Protein AF-A0AAU3G4C4-F1 (afdb_monomer)

Structure (mmCIF, N/CA/C/O backbone):
data_AF-A0AAU3G4C4-F1
#
_entry.id   AF-A0AAU3G4C4-F1
#
loop_
_atom_site.group_PDB
_atom_site.id
_atom_site.type_symbol
_atom_site.label_atom_id
_atom_site.label_alt_id
_atom_site.label_comp_id
_atom_site.label_asym_id
_atom_site.label_entity_id
_atom_site.label_seq_id
_atom_site.pdbx_PDB_ins_code
_atom_site.Cartn_x
_atom_site.Cartn_y
_atom_site.Cartn_z
_atom_site.occupancy
_atom_site.B_iso_or_equiv
_atom_site.auth_seq_id
_atom_site.auth_comp_id
_atom_site.auth_asym_id
_atom_site.auth_atom_id
_atom_site.pdbx_PDB_model_num
ATOM 1 N N . MET A 1 1 ? 5.160 -35.681 -0.912 1.00 26.38 1 MET A N 1
ATOM 2 C CA . MET A 1 1 ? 6.225 -34.668 -0.779 1.00 26.38 1 MET A CA 1
ATOM 3 C C . MET A 1 1 ? 5.557 -33.318 -0.979 1.00 26.38 1 MET A C 1
ATOM 5 O O . MET A 1 1 ? 5.206 -32.996 -2.103 1.00 26.38 1 MET A O 1
ATOM 9 N N . ILE A 1 2 ? 5.204 -32.641 0.116 1.00 23.52 2 ILE A N 1
ATOM 10 C CA . ILE A 1 2 ? 4.401 -31.410 0.096 1.00 23.52 2 ILE A CA 1
ATOM 11 C C . ILE A 1 2 ? 5.384 -30.250 -0.053 1.00 23.52 2 ILE A C 1
ATOM 13 O O . ILE A 1 2 ? 6.166 -29.992 0.857 1.00 23.52 2 ILE A O 1
ATOM 17 N N . LEU A 1 3 ? 5.392 -29.601 -1.216 1.00 24.28 3 LEU A N 1
ATOM 18 C CA . LEU A 1 3 ? 6.144 -28.369 -1.437 1.00 24.28 3 LEU A CA 1
ATOM 19 C C . LEU A 1 3 ? 5.377 -27.222 -0.768 1.00 24.28 3 LEU A C 1
ATOM 21 O O . LEU A 1 3 ? 4.556 -26.559 -1.391 1.00 24.28 3 LEU A O 1
ATOM 25 N N . THR A 1 4 ? 5.611 -27.016 0.527 1.00 29.86 4 THR A N 1
ATOM 26 C CA . THR A 1 4 ? 5.160 -25.835 1.272 1.00 29.86 4 THR A CA 1
ATOM 27 C C . THR A 1 4 ? 6.016 -24.627 0.877 1.00 29.86 4 THR A C 1
ATOM 29 O O . THR A 1 4 ? 6.882 -24.193 1.631 1.00 29.86 4 THR A O 1
ATOM 32 N N . GLY A 1 5 ? 5.812 -24.102 -0.331 1.00 27.50 5 GLY A N 1
ATOM 33 C CA . GLY A 1 5 ? 6.431 -22.860 -0.803 1.00 27.50 5 GLY A CA 1
ATOM 34 C C . GLY A 1 5 ? 5.664 -21.633 -0.313 1.00 27.50 5 GLY A C 1
ATOM 35 O O . GLY A 1 5 ? 5.080 -20.915 -1.111 1.00 27.50 5 GLY A O 1
ATOM 36 N N . TRP A 1 6 ? 5.614 -21.413 1.000 1.00 36.72 6 TRP A N 1
ATOM 37 C CA . TRP A 1 6 ? 4.909 -20.284 1.624 1.00 36.72 6 TRP A CA 1
ATOM 38 C C . TRP A 1 6 ? 5.776 -19.009 1.693 1.00 36.72 6 TRP A C 1
ATOM 40 O O . TRP A 1 6 ? 5.826 -18.392 2.746 1.00 36.72 6 TRP A O 1
ATOM 50 N N . HIS A 1 7 ? 6.515 -18.601 0.650 1.00 42.72 7 HIS A N 1
ATOM 51 C CA . HIS A 1 7 ? 7.505 -17.506 0.807 1.00 42.72 7 HIS A CA 1
ATOM 52 C C . HIS A 1 7 ? 7.753 -16.609 -0.426 1.00 42.72 7 HIS A C 1
ATOM 54 O O . HIS A 1 7 ? 8.868 -16.130 -0.612 1.00 42.72 7 HIS A O 1
ATOM 60 N N . GLU A 1 8 ? 6.734 -16.319 -1.240 1.00 49.03 8 GLU A N 1
ATOM 61 C CA . GLU A 1 8 ? 6.864 -15.421 -2.408 1.00 49.03 8 GLU A CA 1
ATOM 62 C C . GLU A 1 8 ? 5.648 -14.493 -2.555 1.00 49.03 8 GLU A C 1
ATOM 64 O O . GLU A 1 8 ? 4.973 -14.480 -3.579 1.00 49.03 8 GLU A O 1
ATOM 69 N N . ASP A 1 9 ? 5.305 -13.746 -1.507 1.00 52.12 9 ASP A N 1
ATOM 70 C CA . ASP A 1 9 ? 4.259 -12.728 -1.605 1.00 52.12 9 ASP A CA 1
ATOM 71 C C . ASP A 1 9 ? 4.778 -11.420 -1.025 1.00 52.12 9 ASP A C 1
ATOM 73 O O . ASP A 1 9 ? 4.976 -11.344 0.186 1.00 52.12 9 ASP A O 1
ATOM 77 N N . LEU A 1 10 ? 4.945 -10.400 -1.879 1.00 52.50 10 LEU A N 1
ATOM 78 C CA . LEU A 1 10 ? 5.406 -9.047 -1.531 1.00 52.50 10 LEU A CA 1
ATOM 79 C C . LEU A 1 10 ? 4.565 -8.363 -0.438 1.00 52.50 10 LEU A C 1
ATOM 81 O O . LEU A 1 10 ? 4.895 -7.291 0.057 1.00 52.50 10 LEU A O 1
ATOM 85 N N . LEU A 1 11 ? 3.462 -9.011 -0.083 1.00 46.62 11 LEU A N 1
ATOM 86 C CA . LEU A 1 11 ? 2.355 -8.520 0.703 1.00 46.62 11 LEU A CA 1
ATOM 87 C C . LEU A 1 11 ? 2.130 -9.313 1.987 1.00 46.62 11 LEU A C 1
ATOM 89 O O . LEU A 1 11 ? 1.164 -9.064 2.719 1.00 46.62 11 LEU A O 1
ATOM 93 N N . ASN A 1 12 ? 2.995 -10.284 2.263 1.00 53.19 12 ASN A N 1
ATOM 94 C CA . ASN A 1 12 ? 3.057 -10.929 3.559 1.00 53.19 12 ASN A CA 1
ATOM 95 C C . ASN A 1 12 ? 3.825 -10.009 4.537 1.00 53.19 12 ASN A C 1
ATOM 97 O O . ASN A 1 12 ? 4.919 -9.575 4.202 1.00 53.19 12 ASN A O 1
ATOM 101 N N . PRO A 1 13 ? 3.313 -9.747 5.752 1.00 47.97 13 PRO A N 1
ATOM 102 C CA . PRO A 1 13 ? 4.052 -9.099 6.846 1.00 47.97 13 PRO A CA 1
ATOM 103 C C . PRO A 1 13 ? 5.482 -9.609 7.067 1.00 47.97 13 PRO A C 1
ATOM 105 O O . PRO A 1 13 ? 6.375 -8.854 7.430 1.00 47.97 13 PRO A O 1
ATOM 108 N N . ALA A 1 14 ? 5.687 -10.912 6.869 1.00 52.38 14 ALA A N 1
ATOM 109 C CA . ALA A 1 14 ? 6.974 -11.581 7.015 1.00 52.38 14 ALA A CA 1
ATOM 110 C C . ALA A 1 14 ? 7.810 -11.571 5.723 1.00 52.38 14 ALA A C 1
ATOM 112 O O . ALA A 1 14 ? 8.899 -12.149 5.688 1.00 52.38 14 ALA A O 1
ATOM 113 N N . TYR A 1 15 ? 7.296 -10.977 4.643 1.00 61.94 15 TYR A N 1
ATOM 114 C CA . TYR A 1 15 ? 8.040 -10.793 3.410 1.00 61.94 15 TYR A CA 1
ATOM 115 C C . TYR A 1 15 ? 9.079 -9.711 3.623 1.00 61.94 15 TYR A C 1
ATOM 117 O O . TYR A 1 15 ? 8.763 -8.580 3.974 1.00 61.94 15 TYR A O 1
ATOM 125 N N . ASP A 1 16 ? 10.329 -10.081 3.390 1.00 66.75 16 ASP A N 1
ATOM 126 C CA . ASP A 1 16 ? 11.451 -9.164 3.401 1.00 66.75 16 ASP A CA 1
ATOM 127 C C . ASP A 1 16 ? 11.811 -8.856 1.941 1.00 66.75 16 ASP A C 1
ATOM 129 O O . ASP A 1 16 ? 12.434 -9.696 1.276 1.00 66.75 16 ASP A O 1
ATOM 133 N N . PRO A 1 17 ? 11.419 -7.680 1.414 1.00 67.94 17 PRO A N 1
ATOM 134 C CA . PRO A 1 17 ? 11.698 -7.325 0.030 1.00 67.94 17 PRO A CA 1
ATOM 135 C C . PRO A 1 17 ? 13.198 -7.314 -0.273 1.00 67.94 17 PRO A C 1
ATOM 137 O O . PRO A 1 17 ? 13.602 -7.732 -1.359 1.00 67.94 17 PRO A O 1
ATOM 140 N N . ALA A 1 18 ? 14.038 -6.929 0.695 1.00 66.94 18 ALA A N 1
ATOM 141 C CA . ALA A 1 18 ? 15.486 -6.880 0.516 1.00 66.94 18 ALA A CA 1
ATOM 142 C C . ALA A 1 18 ? 16.086 -8.283 0.336 1.00 66.94 18 ALA A C 1
ATOM 144 O O . ALA A 1 18 ? 17.004 -8.474 -0.466 1.00 66.94 18 ALA A O 1
ATOM 145 N N . LYS A 1 19 ? 15.528 -9.298 1.010 1.00 71.75 19 LYS A N 1
ATOM 146 C CA . LYS A 1 19 ? 15.893 -10.710 0.781 1.00 71.75 19 LYS A CA 1
ATOM 147 C C . LYS A 1 19 ? 15.368 -11.267 -0.543 1.00 71.75 19 LYS A C 1
ATOM 149 O O . LYS A 1 19 ? 15.850 -12.303 -0.990 1.00 71.75 19 LYS A O 1
ATOM 154 N N . GLN A 1 20 ? 14.419 -10.580 -1.171 1.00 73.44 20 GLN A N 1
ATOM 155 C CA . GLN A 1 20 ? 13.739 -10.992 -2.398 1.00 73.44 20 GLN A CA 1
ATOM 156 C C . GLN A 1 20 ? 14.081 -10.081 -3.579 1.00 73.44 20 GLN A C 1
ATOM 158 O O . GLN A 1 20 ? 13.281 -9.896 -4.491 1.00 73.44 20 GLN A O 1
ATOM 163 N N . HIS A 1 21 ? 15.298 -9.529 -3.577 1.00 84.56 21 HIS A N 1
ATOM 164 C CA . HIS A 1 21 ? 15.849 -8.753 -4.685 1.00 84.56 21 HIS A CA 1
ATOM 165 C C . HIS A 1 21 ? 15.136 -7.424 -4.962 1.00 84.56 21 HIS A C 1
ATOM 167 O O . HIS A 1 21 ? 15.274 -6.911 -6.069 1.00 84.56 21 HIS A O 1
ATOM 173 N N . TRP A 1 22 ? 14.441 -6.836 -3.989 1.00 86.06 22 TRP A N 1
ATOM 174 C CA . TRP A 1 22 ? 13.837 -5.510 -4.106 1.00 86.06 22 TRP A CA 1
ATOM 175 C C . TRP A 1 22 ? 14.643 -4.450 -3.365 1.00 86.06 22 TRP A C 1
ATOM 177 O O . TRP A 1 22 ? 15.094 -4.661 -2.242 1.00 86.06 22 TRP A O 1
ATOM 187 N N . GLU A 1 23 ? 14.780 -3.287 -3.988 1.00 88.88 23 GLU A N 1
ATOM 188 C CA . GLU A 1 23 ? 15.396 -2.104 -3.395 1.00 88.88 23 GLU A CA 1
ATOM 189 C C . GLU A 1 23 ? 14.422 -0.925 -3.441 1.00 88.88 23 GLU A C 1
ATOM 191 O O . GLU A 1 23 ? 13.671 -0.772 -4.409 1.00 88.88 23 GLU A O 1
ATOM 196 N N . HIS A 1 24 ? 14.435 -0.086 -2.405 1.00 85.00 24 HIS A N 1
ATOM 197 C CA . HIS A 1 24 ? 13.768 1.210 -2.467 1.00 85.00 24 HIS A CA 1
ATOM 198 C C . HIS A 1 24 ? 14.434 2.072 -3.540 1.00 85.00 24 HIS A C 1
ATOM 200 O O . HIS A 1 24 ? 15.663 2.131 -3.623 1.00 85.00 24 HIS A O 1
ATOM 206 N N . VAL A 1 25 ? 13.630 2.759 -4.345 1.00 87.81 25 VAL A N 1
ATOM 207 C CA . VAL A 1 25 ? 14.126 3.651 -5.394 1.00 87.81 25 VAL A CA 1
ATOM 208 C C . VAL A 1 25 ? 13.440 5.002 -5.296 1.00 87.81 25 VAL A C 1
ATOM 210 O O . VAL A 1 25 ? 12.232 5.065 -5.101 1.00 87.81 25 VAL A O 1
ATOM 213 N N . THR A 1 26 ? 14.209 6.075 -5.476 1.00 86.19 26 THR A N 1
ATOM 214 C CA . THR A 1 26 ? 13.643 7.412 -5.653 1.00 86.19 26 THR A CA 1
ATOM 215 C C . THR A 1 26 ? 13.199 7.603 -7.094 1.00 86.19 26 THR A C 1
ATOM 217 O O . THR A 1 26 ? 13.988 7.425 -8.025 1.00 86.19 26 THR A O 1
ATOM 220 N N . VAL A 1 27 ? 11.935 7.971 -7.273 1.00 86.56 27 VAL A N 1
ATOM 221 C CA . VAL A 1 27 ? 11.325 8.251 -8.582 1.00 86.56 27 VAL A CA 1
ATOM 222 C C . VAL A 1 27 ? 11.159 9.763 -8.803 1.00 86.56 27 VAL A C 1
ATOM 224 O O . VAL A 1 27 ? 11.286 10.529 -7.843 1.00 86.56 27 VAL A O 1
ATOM 227 N N . PRO A 1 28 ? 10.910 10.232 -10.042 1.00 83.12 28 PRO A N 1
ATOM 228 C CA . PRO A 1 28 ? 10.759 11.659 -10.330 1.00 83.12 28 PRO A CA 1
ATOM 229 C C . PRO A 1 28 ? 9.755 12.377 -9.417 1.00 83.12 28 PRO A C 1
ATOM 231 O O . PRO A 1 28 ? 10.102 13.413 -8.847 1.00 83.12 28 PRO A O 1
ATOM 234 N N . SER A 1 29 ? 8.572 11.796 -9.181 1.00 81.19 29 SER A N 1
ATOM 235 C CA . SER A 1 29 ? 7.566 12.413 -8.304 1.00 81.19 29 SER A CA 1
ATOM 236 C C . SER A 1 29 ? 8.005 12.487 -6.833 1.00 81.19 29 SER A C 1
ATOM 238 O O . SER A 1 29 ? 7.596 13.382 -6.089 1.00 81.19 29 SER A O 1
ATOM 240 N N . GLU A 1 30 ? 8.892 11.592 -6.383 1.00 78.12 30 GLU A N 1
ATOM 241 C CA . GLU A 1 30 ? 9.462 11.653 -5.037 1.00 78.12 30 GLU A CA 1
ATOM 242 C C . GLU A 1 30 ? 10.485 12.774 -4.883 1.00 78.12 30 GLU A C 1
ATOM 244 O O . GLU A 1 30 ? 10.573 13.356 -3.803 1.00 78.12 30 GLU A O 1
ATOM 249 N N . ALA A 1 31 ? 11.225 13.124 -5.938 1.00 70.00 31 ALA A N 1
ATOM 250 C CA . ALA A 1 31 ? 12.147 14.256 -5.888 1.00 70.00 31 ALA A CA 1
ATOM 251 C C . ALA A 1 31 ? 11.401 15.576 -5.620 1.00 70.00 31 ALA A C 1
ATOM 253 O O . ALA A 1 31 ? 11.897 16.430 -4.882 1.00 70.00 31 ALA A O 1
ATOM 254 N N . GLU A 1 32 ? 10.185 15.720 -6.152 1.00 69.94 32 GLU A N 1
ATOM 255 C CA . GLU A 1 32 ? 9.300 16.852 -5.860 1.00 69.94 32 GLU A CA 1
ATOM 256 C C . GLU A 1 32 ? 8.749 16.791 -4.427 1.00 69.94 32 GLU A C 1
ATOM 258 O O . GLU A 1 32 ? 8.738 17.792 -3.709 1.00 69.94 32 GLU A O 1
ATOM 263 N N . ARG A 1 33 ? 8.351 15.604 -3.952 1.00 70.88 33 ARG A N 1
ATOM 264 C CA . ARG A 1 33 ? 7.853 15.408 -2.576 1.00 70.88 33 ARG A CA 1
ATOM 265 C C . ARG A 1 33 ? 8.933 15.614 -1.511 1.00 70.88 33 ARG A C 1
ATOM 267 O O . ARG A 1 33 ? 8.638 16.157 -0.445 1.00 70.88 33 ARG A O 1
ATOM 274 N N . ALA A 1 34 ? 10.184 15.264 -1.800 1.00 68.00 34 ALA A N 1
ATOM 275 C CA . ALA A 1 34 ? 11.318 15.483 -0.907 1.00 68.00 34 ALA A CA 1
ATOM 276 C C . ALA A 1 34 ? 11.560 16.980 -0.638 1.00 68.00 34 ALA A C 1
ATOM 278 O O . ALA A 1 34 ? 11.919 17.353 0.480 1.00 68.00 34 ALA A O 1
ATOM 279 N N . GLN A 1 35 ? 11.277 17.858 -1.611 1.00 66.75 35 GLN A N 1
ATOM 280 C CA . GLN A 1 35 ? 11.317 19.315 -1.405 1.00 66.75 35 GLN A CA 1
ATOM 281 C C . GLN A 1 35 ? 10.299 19.771 -0.347 1.00 66.75 35 GLN A C 1
ATOM 283 O O . GLN A 1 35 ? 10.548 20.731 0.382 1.00 66.75 35 GLN A O 1
ATOM 288 N N . ASN A 1 36 ? 9.203 19.025 -0.191 1.00 66.44 36 ASN A N 1
ATOM 289 C CA . ASN A 1 36 ? 8.174 19.240 0.824 1.00 66.44 36 ASN A CA 1
ATOM 290 C C . ASN A 1 36 ? 8.432 18.468 2.131 1.00 66.44 36 ASN A C 1
ATOM 292 O O . ASN A 1 36 ? 7.531 18.361 2.961 1.00 66.44 36 ASN A O 1
ATOM 296 N N . LYS A 1 37 ? 9.651 17.942 2.339 1.00 70.50 37 LYS A N 1
ATOM 297 C CA . LYS A 1 37 ? 10.051 17.155 3.524 1.00 70.50 37 LYS A CA 1
ATOM 298 C C . LYS A 1 37 ? 9.216 15.887 3.741 1.00 70.50 37 LYS A C 1
ATOM 300 O O . LYS A 1 37 ? 9.089 15.413 4.868 1.00 70.50 37 LYS A O 1
ATOM 305 N N . VAL A 1 38 ? 8.650 15.335 2.672 1.00 69.88 38 VAL A N 1
ATOM 306 C CA . VAL A 1 38 ? 7.959 14.047 2.717 1.00 69.88 38 VAL A CA 1
ATOM 307 C C . VAL A 1 38 ? 8.994 12.946 2.526 1.00 69.88 38 VAL A C 1
ATOM 309 O O . VAL A 1 38 ? 9.646 12.879 1.485 1.00 69.88 38 VAL A O 1
ATOM 312 N N . THR A 1 39 ? 9.141 12.084 3.530 1.00 70.12 39 THR A N 1
ATOM 313 C CA . THR A 1 39 ? 10.060 10.943 3.473 1.00 70.12 39 THR A CA 1
ATOM 314 C C . THR A 1 39 ? 9.290 9.688 3.053 1.00 70.12 39 THR A C 1
ATOM 316 O O . THR A 1 39 ? 8.304 9.345 3.713 1.00 70.12 39 THR A O 1
ATOM 319 N N . PRO A 1 40 ? 9.708 8.968 1.998 1.00 67.62 40 PRO A N 1
ATOM 320 C CA . PRO A 1 40 ? 9.111 7.684 1.637 1.00 67.62 40 PRO A CA 1
ATOM 321 C C . PRO A 1 40 ? 9.139 6.704 2.812 1.00 67.62 40 PRO A C 1
ATOM 323 O O . PRO A 1 40 ? 10.060 6.723 3.629 1.00 67.62 40 PRO A O 1
ATOM 326 N N . ASN A 1 41 ? 8.115 5.860 2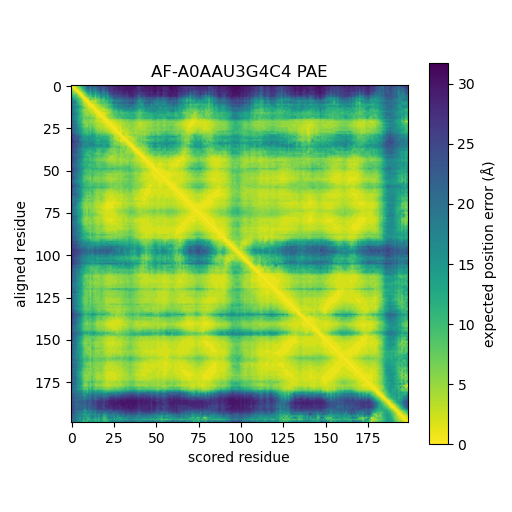.913 1.00 68.12 41 ASN A N 1
ATOM 327 C CA . ASN A 1 41 ? 7.914 4.876 3.981 1.00 68.12 41 ASN A CA 1
ATOM 328 C C . ASN A 1 41 ? 7.791 5.447 5.415 1.00 68.12 41 ASN A C 1
ATOM 330 O O . ASN A 1 41 ? 7.623 4.696 6.375 1.00 68.12 41 ASN A O 1
ATOM 334 N N . SER A 1 42 ? 7.826 6.773 5.583 1.00 71.19 42 SER A N 1
ATOM 335 C CA . SER A 1 42 ? 7.469 7.425 6.845 1.00 71.19 42 SER A CA 1
ATOM 336 C C . SER A 1 42 ? 5.950 7.447 7.047 1.00 71.19 42 SER A C 1
ATOM 338 O O . SER A 1 42 ? 5.181 7.393 6.086 1.00 71.19 42 SER A O 1
ATOM 340 N N . ALA A 1 43 ? 5.509 7.508 8.306 1.00 75.38 43 ALA A N 1
ATOM 341 C CA . ALA A 1 43 ? 4.098 7.683 8.632 1.00 75.38 43 ALA A CA 1
ATOM 342 C C . ALA A 1 43 ? 3.639 9.101 8.257 1.00 75.38 43 ALA A C 1
ATOM 344 O O . ALA A 1 43 ? 4.073 10.083 8.860 1.00 75.38 43 ALA A O 1
ATOM 345 N N . LEU A 1 44 ? 2.738 9.201 7.281 1.00 82.50 44 LEU A N 1
ATOM 346 C CA . LEU A 1 44 ? 2.076 10.444 6.899 1.00 82.50 44 LEU A CA 1
ATOM 347 C C . LEU A 1 44 ? 0.638 10.416 7.403 1.00 82.50 44 LEU A C 1
ATOM 349 O O . LEU A 1 44 ? -0.078 9.447 7.184 1.00 82.50 44 LEU A O 1
ATOM 353 N N . PHE A 1 45 ? 0.179 11.479 8.051 1.00 84.81 45 PHE A N 1
ATOM 354 C CA . PHE A 1 45 ? -1.201 11.552 8.529 1.00 84.81 45 PHE A CA 1
ATOM 355 C C . PHE A 1 45 ? -2.062 12.252 7.488 1.00 84.81 45 PHE A C 1
ATOM 357 O O . PHE A 1 45 ? -1.890 13.438 7.214 1.00 84.81 45 PHE A O 1
ATOM 364 N N . MET A 1 46 ? -2.983 11.503 6.889 1.00 85.88 46 MET A N 1
ATOM 365 C CA . MET A 1 46 ? -3.869 11.991 5.837 1.00 85.88 46 MET A CA 1
ATOM 366 C C . MET A 1 46 ? -5.325 11.785 6.228 1.00 85.88 46 MET A C 1
ATOM 368 O O . MET A 1 46 ? -5.660 10.851 6.953 1.00 85.88 46 MET A O 1
ATOM 372 N N . THR A 1 47 ? -6.216 12.635 5.727 1.00 88.75 47 THR A N 1
ATOM 373 C CA . THR A 1 47 ? -7.647 12.366 5.838 1.00 88.75 47 THR A CA 1
ATOM 374 C C . THR A 1 47 ? -8.063 11.312 4.813 1.00 88.75 47 THR A C 1
ATOM 376 O O . THR A 1 47 ? -7.698 11.362 3.637 1.00 88.75 47 THR A O 1
ATOM 379 N N . ALA A 1 48 ? -8.831 10.327 5.266 1.00 87.69 48 ALA A N 1
ATOM 380 C CA . ALA A 1 48 ? -9.507 9.375 4.411 1.00 87.69 48 ALA A CA 1
ATOM 381 C C . ALA A 1 48 ? -10.656 10.097 3.696 1.00 87.69 48 ALA A C 1
ATOM 383 O O . ALA A 1 48 ? -11.628 10.533 4.316 1.00 87.69 48 ALA A O 1
ATOM 384 N N . GLU A 1 49 ? -10.533 10.212 2.377 1.00 88.75 49 GLU A N 1
ATOM 385 C CA . GLU A 1 49 ? -11.500 10.876 1.505 1.00 88.75 49 GLU A CA 1
ATOM 386 C C . GLU A 1 49 ? -11.981 9.936 0.397 1.00 88.75 49 GLU A C 1
ATOM 388 O O . GLU A 1 49 ? -11.300 8.970 0.035 1.00 88.75 49 GLU A O 1
ATOM 393 N N . GLY A 1 50 ? -13.150 10.247 -0.172 1.00 89.56 50 GLY A N 1
ATOM 394 C CA . GLY A 1 50 ? -13.704 9.541 -1.330 1.00 89.56 50 GLY A CA 1
ATOM 395 C C . GLY A 1 50 ? -13.734 8.020 -1.153 1.00 89.56 50 GLY A C 1
ATOM 396 O O . GLY A 1 50 ? -14.147 7.518 -0.108 1.00 89.56 50 GLY A O 1
ATOM 397 N N . SER A 1 51 ? -13.240 7.301 -2.164 1.00 85.50 51 SER A N 1
ATOM 398 C CA . SER A 1 51 ? -13.214 5.834 -2.186 1.00 85.50 51 SER A CA 1
ATOM 399 C C . SER A 1 51 ? -12.412 5.213 -1.040 1.00 85.50 51 SER A C 1
ATOM 401 O O . SER A 1 51 ? -12.718 4.098 -0.634 1.00 85.50 51 SER A O 1
ATOM 403 N N . ARG A 1 52 ? -11.415 5.911 -0.478 1.00 88.75 52 ARG A N 1
ATOM 404 C CA . ARG A 1 52 ? -10.618 5.396 0.650 1.00 88.75 52 ARG A CA 1
ATOM 405 C C . ARG A 1 52 ? -11.444 5.333 1.929 1.00 88.75 52 ARG A C 1
ATOM 407 O O . ARG A 1 52 ? -11.369 4.347 2.653 1.00 88.75 52 ARG A O 1
ATOM 414 N N . ALA A 1 53 ? -12.256 6.362 2.181 1.00 89.56 53 ALA A N 1
ATOM 415 C CA . ALA A 1 53 ? -13.188 6.367 3.306 1.00 89.56 53 ALA A CA 1
ATOM 416 C C . ALA A 1 53 ? -14.244 5.263 3.151 1.00 89.56 53 ALA A C 1
ATOM 418 O O . ALA A 1 53 ? -14.540 4.558 4.116 1.00 89.56 53 ALA A O 1
ATOM 419 N N . ASP A 1 54 ? -14.743 5.074 1.925 1.00 91.50 54 ASP A N 1
ATOM 420 C CA . ASP A 1 54 ? -15.726 4.036 1.612 1.00 91.50 54 ASP A CA 1
ATOM 421 C C . ASP A 1 54 ? -15.141 2.625 1.831 1.00 91.50 54 ASP A C 1
ATOM 423 O O . ASP A 1 54 ? -15.764 1.796 2.492 1.00 91.50 54 ASP A O 1
ATOM 427 N N . VAL A 1 55 ? -13.917 2.363 1.350 1.00 90.44 55 VAL A N 1
ATOM 428 C CA . VAL A 1 55 ? -13.218 1.072 1.519 1.00 90.44 55 VAL A CA 1
ATOM 429 C C . VAL A 1 55 ? -12.900 0.774 2.985 1.00 90.44 55 VAL A C 1
ATOM 431 O O . VAL A 1 55 ? -13.071 -0.358 3.435 1.00 90.44 55 VAL A O 1
ATOM 434 N N . LEU A 1 56 ? -12.469 1.783 3.746 1.00 92.31 56 LEU A N 1
ATOM 435 C CA . LEU A 1 56 ? -12.190 1.641 5.177 1.00 92.31 56 LEU A CA 1
ATOM 436 C C . LEU A 1 56 ? -13.464 1.638 6.041 1.00 92.31 56 LEU A C 1
ATOM 438 O O . LEU A 1 56 ? -13.374 1.465 7.255 1.00 92.31 56 LEU A O 1
ATOM 442 N N . ALA A 1 57 ? -14.644 1.807 5.435 1.00 93.12 57 ALA A N 1
ATOM 443 C CA . ALA A 1 57 ? -15.933 1.902 6.117 1.00 93.12 57 ALA A CA 1
ATOM 444 C C . ALA A 1 57 ? -15.948 2.965 7.236 1.00 93.12 57 ALA A C 1
ATOM 446 O O . ALA A 1 57 ? -16.508 2.753 8.316 1.00 93.12 57 ALA A O 1
ATOM 447 N N . VAL A 1 58 ? -15.333 4.122 6.975 1.00 91.94 58 VAL A N 1
ATOM 448 C CA . VAL A 1 58 ? -15.256 5.252 7.911 1.00 91.94 58 VAL A CA 1
ATOM 449 C C . VAL A 1 58 ? -15.915 6.504 7.353 1.00 91.94 58 VAL A C 1
ATOM 451 O O . VAL A 1 58 ? -16.233 6.614 6.170 1.00 91.94 58 VAL A O 1
ATOM 454 N N . ARG A 1 59 ? -16.131 7.487 8.229 1.00 90.75 59 ARG A N 1
ATOM 455 C CA . ARG A 1 59 ? -16.583 8.808 7.798 1.00 90.75 59 ARG A CA 1
ATOM 456 C C . ARG A 1 59 ? -15.457 9.504 7.033 1.00 90.75 59 ARG A C 1
ATOM 458 O O . ARG A 1 59 ? -14.289 9.404 7.400 1.00 90.75 59 ARG A O 1
ATOM 465 N N . ARG A 1 60 ? -15.824 10.258 5.996 1.00 90.56 60 ARG A N 1
ATOM 466 C CA . ARG A 1 60 ? -14.889 11.170 5.323 1.00 90.56 60 ARG A CA 1
ATOM 467 C C . ARG A 1 60 ? -14.292 12.144 6.339 1.00 90.56 60 ARG A C 1
ATOM 469 O O . ARG A 1 60 ? -14.995 12.577 7.255 1.00 90.56 60 ARG A O 1
ATOM 476 N N . GLY A 1 61 ? -13.007 12.446 6.194 1.00 85.88 61 GLY A N 1
ATOM 477 C CA . GLY A 1 61 ? -12.254 13.266 7.143 1.00 85.88 61 GLY A CA 1
ATOM 478 C C . GLY A 1 61 ? -11.645 12.496 8.324 1.00 85.88 61 GLY A C 1
ATOM 479 O O . GLY A 1 61 ? -10.876 13.084 9.086 1.00 85.88 61 GLY A O 1
ATOM 480 N N . SER A 1 62 ? -11.935 11.197 8.486 1.00 88.88 62 SER A N 1
ATOM 481 C CA . SER A 1 62 ? -11.220 10.340 9.445 1.00 88.88 62 SER A CA 1
ATOM 482 C C . SER A 1 62 ? -9.724 10.315 9.131 1.00 88.88 62 SER A C 1
ATOM 484 O O . SER A 1 62 ? -9.341 10.259 7.968 1.00 88.88 62 SER A O 1
ATOM 486 N N . VAL A 1 63 ? -8.867 10.356 10.152 1.00 89.44 63 VAL A N 1
ATOM 487 C CA . VAL A 1 63 ? -7.410 10.356 9.951 1.00 89.44 63 VAL A CA 1
ATOM 488 C C . VAL A 1 63 ? -6.908 8.927 9.755 1.00 89.44 63 VAL A C 1
ATOM 490 O O . VAL A 1 63 ? -7.263 8.023 10.510 1.00 89.44 63 VAL A O 1
ATOM 493 N N . ALA A 1 64 ? -6.060 8.741 8.752 1.00 88.88 64 ALA A N 1
ATOM 494 C CA . ALA A 1 64 ? -5.349 7.510 8.468 1.00 88.88 64 ALA A CA 1
ATOM 495 C C . ALA A 1 64 ? -3.839 7.768 8.440 1.00 88.88 64 ALA A C 1
ATOM 497 O O . ALA A 1 64 ? -3.374 8.816 7.984 1.00 88.88 64 ALA A O 1
ATOM 498 N N . VAL A 1 65 ? -3.083 6.785 8.911 1.00 87.12 65 VAL A N 1
ATOM 499 C CA . VAL A 1 65 ? -1.650 6.663 8.676 1.00 87.12 65 VAL A CA 1
ATOM 500 C C . VAL A 1 65 ? -1.477 6.133 7.259 1.00 87.12 65 VAL A C 1
ATOM 502 O O . VAL A 1 65 ? -1.830 4.994 6.954 1.00 87.12 65 VAL A O 1
ATOM 505 N N . TYR A 1 66 ? -0.953 6.988 6.398 1.00 86.56 66 TYR A N 1
ATOM 506 C CA . TYR A 1 66 ? -0.566 6.695 5.036 1.00 86.56 66 TYR A CA 1
ATOM 507 C C . TYR A 1 66 ? 0.929 6.398 4.978 1.00 86.56 66 TYR A C 1
ATOM 509 O O . TYR A 1 66 ? 1.747 7.169 5.485 1.00 86.56 66 TYR A O 1
ATOM 517 N N . ARG A 1 67 ? 1.291 5.295 4.331 1.00 85.50 67 ARG A N 1
ATOM 518 C CA . ARG A 1 67 ? 2.673 4.998 3.950 1.00 85.50 67 ARG A CA 1
ATOM 519 C C . ARG A 1 67 ? 2.720 4.659 2.483 1.00 85.50 67 ARG A C 1
ATOM 521 O O . ARG A 1 67 ? 1.786 4.070 1.948 1.00 85.50 67 ARG A O 1
ATOM 528 N N . TYR A 1 68 ? 3.824 5.005 1.845 1.00 86.56 68 TYR A N 1
ATOM 529 C CA . TYR A 1 68 ? 4.065 4.608 0.472 1.00 86.56 68 TYR A CA 1
ATOM 530 C C . TYR A 1 68 ? 5.549 4.411 0.214 1.00 86.56 68 TYR A C 1
ATOM 532 O O . TYR A 1 68 ? 6.389 4.998 0.898 1.00 86.56 68 TYR A O 1
ATOM 540 N N . ALA A 1 69 ? 5.858 3.593 -0.781 1.00 86.44 69 ALA A N 1
ATOM 541 C CA . ALA A 1 69 ? 7.207 3.395 -1.268 1.00 86.44 69 ALA A CA 1
ATOM 542 C C . ALA A 1 69 ? 7.189 2.937 -2.726 1.00 86.44 69 ALA A C 1
ATOM 544 O O . ALA A 1 69 ? 6.312 2.176 -3.144 1.00 86.44 69 ALA A O 1
ATOM 545 N N . TYR A 1 70 ? 8.213 3.346 -3.469 1.00 90.25 70 TYR A N 1
ATOM 546 C CA . TYR A 1 70 ? 8.545 2.749 -4.753 1.00 90.25 70 TYR A CA 1
ATOM 547 C C . TYR A 1 70 ? 9.643 1.714 -4.564 1.00 90.25 70 TYR A C 1
ATOM 549 O O . TYR A 1 70 ? 10.649 1.945 -3.884 1.00 90.25 70 TYR A O 1
ATOM 557 N N . TRP A 1 71 ? 9.435 0.564 -5.185 1.00 89.56 71 TRP A N 1
ATOM 558 C CA . TRP A 1 71 ? 10.358 -0.554 -5.137 1.00 89.56 71 TRP A CA 1
ATOM 559 C C . TRP A 1 71 ? 10.787 -0.921 -6.541 1.00 89.56 71 TRP A C 1
ATOM 561 O O . TRP A 1 71 ? 9.987 -0.891 -7.474 1.00 89.56 71 TRP A O 1
ATOM 571 N N . GLN A 1 72 ? 12.047 -1.306 -6.681 1.00 92.00 72 GLN A N 1
ATOM 572 C CA . GLN A 1 72 ? 12.609 -1.782 -7.930 1.00 92.00 72 GLN A CA 1
ATOM 573 C C . GLN A 1 72 ? 13.228 -3.155 -7.729 1.00 92.00 72 GLN A C 1
ATOM 575 O O . GLN A 1 72 ? 14.023 -3.372 -6.816 1.00 92.00 72 GLN A O 1
ATOM 580 N N . HIS A 1 73 ? 12.888 -4.088 -8.605 1.00 90.62 73 HIS A N 1
ATOM 581 C CA . HIS A 1 73 ? 13.510 -5.394 -8.597 1.00 90.62 73 HIS A CA 1
ATOM 582 C C . HIS A 1 73 ? 14.927 -5.286 -9.180 1.00 90.62 73 HIS A C 1
ATOM 584 O O . HIS A 1 73 ? 15.131 -4.834 -10.306 1.00 90.62 73 HIS A O 1
ATOM 590 N N . THR A 1 74 ? 15.934 -5.701 -8.419 1.00 87.94 74 THR A N 1
ATOM 591 C CA . THR A 1 74 ? 17.362 -5.520 -8.731 1.00 87.94 74 THR A CA 1
ATOM 592 C C . THR A 1 74 ? 17.787 -6.205 -10.032 1.00 87.94 74 THR A C 1
ATOM 594 O O . THR A 1 74 ? 18.663 -5.687 -10.722 1.00 87.94 74 THR A O 1
ATOM 597 N N . LYS A 1 75 ? 17.150 -7.326 -10.408 1.00 87.12 75 LYS A N 1
ATOM 598 C CA . LYS A 1 75 ? 17.477 -8.082 -11.633 1.00 87.12 75 LYS A CA 1
ATOM 599 C C . LYS A 1 75 ? 16.746 -7.568 -12.873 1.00 87.12 75 LYS A C 1
ATOM 601 O O . LYS A 1 75 ? 17.380 -7.295 -13.884 1.00 87.12 75 LYS A O 1
ATOM 606 N N . THR A 1 76 ? 15.420 -7.460 -12.806 1.00 89.31 76 THR A N 1
ATOM 607 C CA . THR A 1 76 ? 14.583 -7.087 -13.967 1.00 89.31 76 THR A CA 1
ATOM 608 C C . THR A 1 76 ? 14.463 -5.578 -14.139 1.00 89.31 76 THR A C 1
ATOM 610 O O . THR A 1 76 ? 14.025 -5.117 -15.187 1.00 89.31 76 THR A O 1
ATOM 613 N N . ARG A 1 77 ? 14.836 -4.802 -13.111 1.00 91.00 77 ARG A N 1
ATOM 614 C CA . ARG A 1 77 ? 14.644 -3.346 -13.020 1.00 91.00 77 ARG A CA 1
ATOM 615 C C . ARG A 1 77 ? 13.176 -2.916 -13.105 1.00 91.00 77 ARG A C 1
ATOM 617 O O . ARG A 1 77 ? 12.897 -1.728 -13.235 1.00 91.00 77 ARG A O 1
ATOM 624 N N . ALA A 1 78 ? 12.246 -3.864 -12.990 1.00 91.75 78 ALA A N 1
ATOM 625 C CA . ALA A 1 78 ? 10.822 -3.593 -12.929 1.00 91.75 78 ALA A CA 1
ATOM 626 C C . ALA A 1 78 ? 10.490 -2.853 -11.628 1.00 91.75 78 ALA A C 1
ATOM 628 O O . ALA A 1 78 ? 11.070 -3.153 -10.582 1.00 91.75 78 ALA A O 1
ATOM 629 N N . ARG A 1 79 ? 9.575 -1.884 -11.701 1.00 93.75 79 ARG A N 1
ATOM 630 C CA . ARG A 1 79 ? 9.177 -1.063 -10.558 1.00 93.75 79 ARG A CA 1
ATOM 631 C C . ARG A 1 79 ? 7.732 -1.307 -10.178 1.00 93.75 79 ARG A C 1
ATOM 633 O O . ARG A 1 79 ? 6.904 -1.574 -11.044 1.00 93.75 79 ARG A O 1
ATOM 640 N N . ILE A 1 80 ? 7.458 -1.157 -8.893 1.00 92.25 80 ILE A N 1
ATOM 641 C CA . ILE A 1 80 ? 6.113 -1.125 -8.329 1.00 92.25 80 ILE A CA 1
ATOM 642 C C . ILE A 1 80 ? 5.992 0.067 -7.389 1.00 92.25 80 ILE A C 1
ATOM 644 O O . ILE A 1 80 ? 6.979 0.507 -6.791 1.00 92.25 80 ILE A O 1
ATOM 648 N N . HIS A 1 81 ? 4.770 0.548 -7.232 1.00 92.44 81 HIS A N 1
ATOM 649 C CA . HIS A 1 81 ? 4.396 1.480 -6.182 1.00 92.44 81 HIS A CA 1
ATOM 650 C C . HIS A 1 81 ? 3.505 0.736 -5.197 1.00 92.44 81 HIS A C 1
ATOM 652 O O . HIS A 1 81 ? 2.574 0.046 -5.602 1.00 92.44 81 HIS A O 1
ATOM 658 N N . LEU A 1 82 ? 3.815 0.841 -3.911 1.00 88.19 82 LEU A N 1
ATOM 659 C CA . LEU A 1 82 ? 3.014 0.271 -2.839 1.00 88.19 82 LEU A CA 1
ATOM 660 C C . LEU A 1 82 ? 2.603 1.399 -1.917 1.00 88.19 82 LEU A C 1
ATOM 662 O O . LEU A 1 82 ? 3.454 2.163 -1.461 1.00 88.19 82 LEU A O 1
ATOM 666 N N . CYS A 1 83 ? 1.318 1.460 -1.593 1.00 88.94 83 CYS A N 1
ATOM 667 C CA . CYS A 1 83 ? 0.829 2.344 -0.557 1.00 88.94 83 CYS A CA 1
ATOM 668 C C . CYS A 1 83 ? -0.169 1.653 0.370 1.00 88.94 83 CYS A C 1
ATOM 670 O O . CYS A 1 83 ? -0.873 0.722 -0.022 1.00 88.94 83 CYS A O 1
ATOM 672 N N . SER A 1 84 ? -0.217 2.104 1.618 1.00 88.00 84 SER A N 1
ATOM 673 C CA . SER A 1 84 ? -1.139 1.605 2.628 1.00 88.00 84 SER A CA 1
ATOM 674 C C . SER A 1 84 ? -1.776 2.729 3.424 1.00 88.00 84 SER A C 1
ATOM 676 O O . SER A 1 84 ? -1.175 3.776 3.661 1.00 88.00 84 SER A O 1
ATOM 678 N N . TYR A 1 85 ? -3.012 2.482 3.842 1.00 90.94 85 TYR A N 1
ATOM 679 C CA . TYR A 1 85 ? -3.812 3.328 4.708 1.00 90.94 85 TYR A CA 1
ATOM 680 C C . TYR A 1 85 ? -4.286 2.492 5.890 1.00 90.94 85 TYR A C 1
ATOM 682 O O . TYR A 1 85 ? -5.119 1.600 5.728 1.00 90.94 85 TYR A O 1
ATOM 690 N N . VAL A 1 86 ? -3.785 2.807 7.079 1.00 89.44 86 VAL A N 1
ATOM 691 C CA . VAL A 1 86 ? -4.255 2.245 8.351 1.00 89.44 86 VAL A CA 1
ATOM 692 C C . VAL A 1 86 ? -5.003 3.343 9.088 1.00 89.44 86 VAL A C 1
ATOM 694 O O . VAL A 1 86 ? -4.537 4.480 9.121 1.00 89.44 86 VAL A O 1
ATOM 697 N N . LEU A 1 87 ? -6.164 3.053 9.672 1.00 88.62 87 LEU A N 1
ATOM 698 C CA . LEU A 1 87 ? -6.857 4.064 10.474 1.00 88.62 87 LEU A CA 1
ATOM 699 C C . LEU A 1 87 ? -5.983 4.466 11.666 1.00 88.62 87 LEU A C 1
ATOM 701 O O . LEU A 1 87 ? -5.442 3.611 12.365 1.00 88.62 87 LEU A O 1
ATOM 705 N N . ALA A 1 88 ? -5.803 5.771 11.867 1.00 87.06 88 ALA A N 1
ATOM 706 C CA . ALA A 1 88 ? -4.815 6.254 12.824 1.00 87.06 88 ALA A CA 1
ATOM 707 C C . ALA A 1 88 ? -5.185 5.886 14.268 1.00 87.06 88 ALA A C 1
ATOM 709 O O . ALA A 1 88 ? -4.307 5.534 15.041 1.00 87.06 88 ALA A O 1
ATOM 710 N N . ASP A 1 89 ? -6.479 5.845 14.598 1.00 85.94 89 ASP A N 1
ATOM 711 C CA . ASP A 1 89 ? -6.992 5.423 15.911 1.00 85.94 89 ASP A CA 1
ATOM 712 C C . ASP A 1 89 ? -6.645 3.972 16.290 1.00 85.94 89 ASP A C 1
ATOM 714 O O . ASP A 1 89 ? -6.808 3.594 17.447 1.00 85.94 89 ASP A O 1
ATOM 718 N N . LEU A 1 90 ? -6.176 3.160 15.336 1.00 86.31 90 LEU A N 1
ATOM 719 C CA . LEU A 1 90 ? -5.761 1.778 15.574 1.00 86.31 90 LEU A CA 1
ATOM 720 C C . LEU A 1 90 ? -4.290 1.634 15.975 1.00 86.31 90 LEU A C 1
ATOM 722 O O . LEU A 1 90 ? -3.909 0.571 16.447 1.00 86.31 90 LEU A O 1
ATOM 726 N N . VAL A 1 91 ? -3.451 2.640 15.714 1.00 82.62 91 VAL A N 1
ATOM 727 C CA . VAL A 1 91 ? -1.983 2.517 15.846 1.00 82.62 91 VAL A CA 1
ATOM 728 C C . VAL A 1 91 ? -1.308 3.758 16.429 1.00 82.62 91 VAL A C 1
ATOM 730 O O . VAL A 1 91 ? -0.147 3.703 16.833 1.00 82.62 91 VAL A O 1
ATOM 733 N N . THR A 1 92 ? -2.012 4.887 16.488 1.00 80.44 92 THR A N 1
ATOM 734 C CA . THR A 1 92 ? -1.530 6.131 17.080 1.00 80.44 92 THR A CA 1
ATOM 735 C C . THR A 1 92 ? -2.581 6.739 17.999 1.00 80.44 92 THR A C 1
ATOM 737 O O . THR A 1 92 ? -3.787 6.558 17.835 1.00 80.44 92 THR A O 1
ATOM 740 N N . THR A 1 93 ? -2.112 7.514 18.969 1.00 77.00 93 THR A N 1
ATOM 741 C CA . THR A 1 93 ? -2.968 8.404 19.750 1.00 77.00 93 THR A CA 1
ATOM 742 C C . THR A 1 93 ? -2.906 9.779 19.101 1.00 77.00 93 THR A C 1
ATOM 744 O O . THR A 1 93 ? -1.823 10.334 18.931 1.00 77.00 93 THR A O 1
ATOM 747 N N . ILE A 1 94 ? -4.058 10.325 18.707 1.00 71.94 94 ILE A N 1
ATOM 748 C CA . ILE A 1 94 ? -4.156 11.695 18.188 1.00 71.94 94 ILE A CA 1
ATOM 749 C C . ILE A 1 94 ? -4.829 12.557 19.253 1.00 71.94 94 ILE A C 1
ATOM 751 O O . ILE A 1 94 ? -5.987 12.320 19.600 1.00 71.94 94 ILE A O 1
ATOM 755 N N . THR A 1 95 ? -4.116 13.564 19.750 1.00 70.25 95 THR A N 1
ATOM 756 C CA . THR A 1 95 ? -4.612 14.553 20.717 1.00 70.25 95 THR A CA 1
ATOM 757 C C . THR A 1 95 ? -4.659 15.946 20.088 1.00 70.25 95 THR A C 1
ATOM 759 O O . THR A 1 95 ? -3.886 16.260 19.190 1.00 70.25 95 THR A O 1
ATOM 762 N N . GLY A 1 96 ? -5.588 16.795 20.539 1.00 65.56 96 GLY A N 1
ATOM 763 C CA . GLY A 1 96 ? -5.789 18.142 19.984 1.00 65.56 96 GLY A CA 1
ATOM 764 C C . GLY A 1 96 ? -6.736 18.202 18.774 1.00 65.56 96 GLY A C 1
ATOM 765 O O . GLY A 1 96 ? -7.242 17.190 18.286 1.00 65.56 96 GLY A O 1
ATOM 766 N N . GLU A 1 97 ? -7.007 19.415 18.289 1.00 61.78 97 GLU A N 1
ATOM 767 C CA . GLU A 1 97 ? -7.920 19.68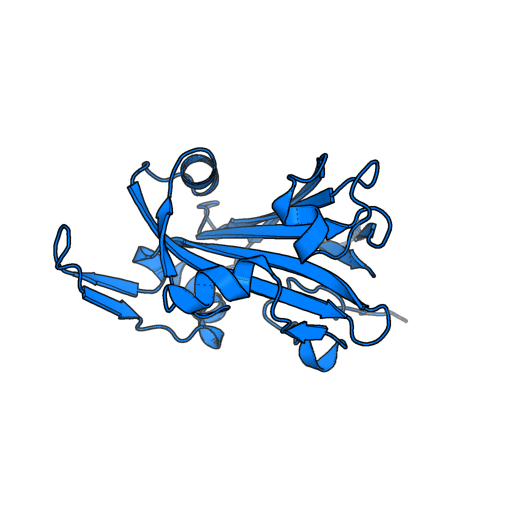9 17.171 1.00 61.78 97 GLU A CA 1
ATOM 768 C C . GLU A 1 97 ? -7.273 20.629 16.141 1.00 61.78 97 GLU A C 1
ATOM 770 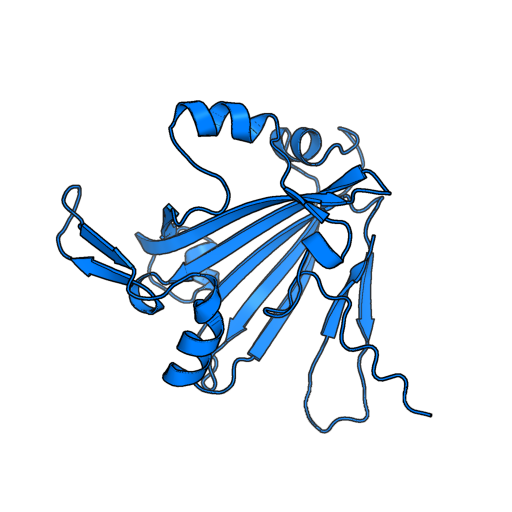O O . GLU A 1 97 ? -6.415 21.445 16.465 1.00 61.78 97 GLU A O 1
ATOM 775 N N . GLY A 1 98 ? -7.698 20.535 14.876 1.00 66.25 98 GLY A N 1
ATOM 776 C CA . GLY A 1 98 ? -7.229 21.438 13.821 1.00 66.25 98 GLY A CA 1
ATOM 777 C C . GLY A 1 98 ? -5.733 21.305 13.513 1.00 66.25 98 GLY A C 1
ATOM 778 O O . GLY A 1 98 ? -5.247 20.203 13.262 1.00 66.25 98 GLY A O 1
ATOM 779 N N . ALA A 1 99 ? -5.035 22.442 13.468 1.00 60.09 99 ALA A N 1
ATOM 780 C CA . ALA A 1 99 ? -3.607 22.522 13.150 1.00 60.09 99 ALA A CA 1
ATOM 781 C C . ALA A 1 9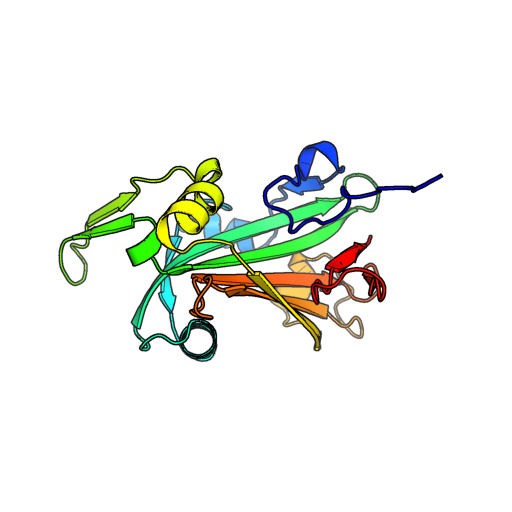9 ? -2.693 22.098 14.317 1.00 60.09 99 ALA A C 1
ATOM 783 O O . ALA A 1 99 ? -1.539 21.761 14.074 1.00 60.09 99 ALA A O 1
ATOM 784 N N . ASP A 1 100 ? -3.219 22.054 15.545 1.00 63.62 100 ASP A N 1
ATOM 785 C CA . ASP A 1 100 ? -2.467 21.755 16.773 1.00 63.62 100 ASP A CA 1
ATOM 786 C C . ASP A 1 100 ? -2.593 20.276 17.180 1.00 63.62 100 ASP A C 1
ATOM 788 O O . ASP A 1 100 ? -2.546 19.927 18.360 1.00 63.62 100 ASP A O 1
ATOM 792 N N . ARG A 1 101 ? -2.824 19.387 16.207 1.00 71.44 101 ARG A N 1
ATOM 793 C CA . ARG A 1 101 ? -2.894 17.947 16.464 1.00 71.44 101 ARG A CA 1
ATOM 794 C C . ARG A 1 101 ? -1.5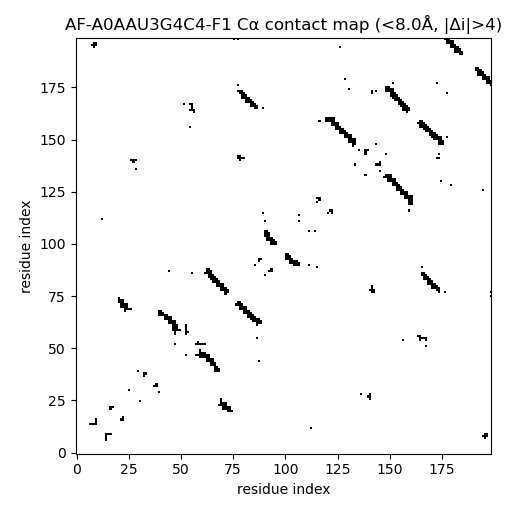08 17.409 16.794 1.00 71.44 101 ARG A C 1
ATOM 796 O O . ARG A 1 101 ? -0.604 17.460 15.963 1.00 71.44 101 ARG A O 1
ATOM 803 N N . GLU A 1 102 ? -1.383 16.818 17.971 1.00 73.19 102 GLU A N 1
ATOM 804 C CA . GLU A 1 102 ? -0.246 15.990 18.343 1.00 73.19 102 GLU A CA 1
ATOM 805 C C . GLU A 1 102 ? -0.555 14.541 17.980 1.00 73.19 102 GLU A C 1
ATOM 807 O O . GLU A 1 102 ? -1.661 14.043 18.213 1.00 73.19 102 GLU A O 1
ATOM 812 N N . VAL A 1 103 ? 0.422 13.868 17.375 1.00 73.62 103 VAL A N 1
ATOM 813 C CA . VAL A 1 103 ? 0.302 12.453 17.048 1.00 73.62 103 VAL A CA 1
ATOM 814 C C . VAL A 1 103 ? 1.412 11.681 17.730 1.00 73.62 103 VAL A C 1
ATOM 816 O O . VAL A 1 103 ? 2.585 11.872 17.420 1.00 73.62 103 VAL A O 1
ATOM 819 N N . ASP A 1 104 ? 1.014 10.798 18.638 1.00 72.56 104 ASP A N 1
ATOM 820 C CA . ASP A 1 104 ? 1.907 9.916 19.372 1.00 72.56 104 ASP A CA 1
ATOM 821 C C . ASP A 1 104 ? 1.750 8.483 18.848 1.00 72.56 104 ASP A C 1
ATOM 823 O O . ASP A 1 104 ? 0.739 7.804 19.081 1.00 72.56 104 ASP A O 1
ATOM 827 N N . SER A 1 105 ? 2.727 8.044 18.052 1.00 68.69 105 SER A N 1
ATOM 828 C CA . SER A 1 105 ? 2.790 6.664 17.571 1.00 68.69 105 SER A CA 1
ATOM 829 C C . SER A 1 105 ? 3.361 5.797 18.681 1.00 68.69 105 SER A C 1
ATOM 831 O O . SER A 1 105 ? 4.543 5.885 18.986 1.00 68.69 105 SER A O 1
ATOM 833 N N . HIS A 1 106 ? 2.534 4.935 19.262 1.00 68.75 106 HIS A N 1
ATOM 834 C CA . HIS A 1 106 ? 2.949 4.018 20.328 1.00 68.75 106 HIS A CA 1
ATOM 835 C C . HIS A 1 106 ? 3.204 2.591 19.816 1.00 68.75 106 HIS A C 1
ATOM 837 O O . HIS A 1 106 ? 3.461 1.683 20.607 1.00 68.75 106 HIS A O 1
ATOM 843 N N . VAL A 1 107 ? 3.109 2.384 18.500 1.00 67.25 107 VAL A N 1
ATOM 844 C CA . VAL A 1 107 ? 3.432 1.129 17.819 1.00 67.25 107 VAL A CA 1
ATOM 845 C C . VAL A 1 107 ? 4.526 1.417 16.792 1.00 67.25 107 VAL A C 1
ATOM 847 O O . VAL A 1 107 ? 4.439 2.409 16.060 1.00 67.25 107 VAL A O 1
ATOM 850 N N . GLU A 1 108 ? 5.542 0.558 16.734 1.00 68.50 108 GLU A N 1
ATOM 851 C CA . GLU A 1 108 ? 6.582 0.588 15.700 1.00 68.50 108 GLU A CA 1
ATOM 852 C C . GLU A 1 108 ? 6.091 -0.111 14.427 1.00 68.50 108 GLU A C 1
ATOM 854 O O . GLU A 1 108 ? 5.379 -1.107 14.546 1.00 68.50 108 GLU A O 1
ATOM 859 N N . PRO A 1 109 ? 6.449 0.345 13.208 1.00 67.44 109 PRO A N 1
ATOM 860 C CA . PRO A 1 109 ? 5.941 -0.221 11.952 1.00 67.44 109 PRO A CA 1
ATOM 861 C C . PRO A 1 109 ? 6.042 -1.750 11.840 1.00 67.44 109 PRO A C 1
ATOM 863 O O . PRO A 1 109 ? 5.108 -2.389 11.356 1.00 67.44 109 PRO A O 1
ATOM 866 N N . GLU A 1 110 ? 7.140 -2.338 12.316 1.00 67.69 110 GLU A N 1
ATOM 867 C CA . GLU A 1 110 ? 7.361 -3.792 12.356 1.00 67.69 110 GLU A CA 1
ATOM 868 C C . GLU A 1 110 ? 6.358 -4.562 13.228 1.00 67.69 110 GLU A C 1
ATOM 870 O O . GLU A 1 110 ? 6.046 -5.718 12.940 1.00 67.69 110 GLU A O 1
ATOM 875 N N . ASP A 1 111 ? 5.787 -3.910 14.240 1.00 72.69 111 ASP A N 1
ATOM 876 C CA . ASP A 1 111 ? 4.848 -4.511 15.184 1.00 72.69 111 ASP A CA 1
ATOM 877 C C . ASP A 1 111 ? 3.377 -4.278 14.808 1.00 72.69 111 ASP A C 1
ATOM 879 O O . ASP A 1 111 ? 2.487 -4.786 15.495 1.00 72.69 111 ASP A O 1
ATOM 883 N N . TYR A 1 112 ? 3.082 -3.552 13.718 1.00 78.44 112 TYR A N 1
ATOM 884 C CA . TYR A 1 112 ? 1.712 -3.129 13.368 1.00 78.44 112 TYR A CA 1
ATOM 885 C C . TYR A 1 112 ? 0.760 -4.312 13.261 1.00 78.44 112 TYR A C 1
ATOM 887 O O . TYR A 1 112 ? -0.314 -4.316 13.856 1.00 78.44 112 TYR A O 1
ATOM 895 N N . TYR A 1 113 ? 1.165 -5.353 12.543 1.00 82.00 113 TYR A N 1
ATOM 896 C CA . TYR A 1 113 ? 0.310 -6.512 12.324 1.00 82.00 113 TYR A CA 1
ATOM 897 C C . TYR A 1 113 ? 0.162 -7.388 13.560 1.00 82.00 113 TYR A C 1
ATOM 899 O O . TYR A 1 113 ? -0.941 -7.855 13.838 1.00 82.00 113 TYR A O 1
ATOM 907 N N . ALA A 1 114 ? 1.226 -7.536 14.350 1.00 82.56 114 ALA A N 1
ATOM 908 C CA . ALA A 1 114 ? 1.159 -8.240 15.624 1.00 82.56 114 ALA A CA 1
ATOM 909 C C . ALA A 1 114 ? 0.265 -7.500 16.636 1.00 82.56 114 ALA A C 1
ATOM 911 O O . ALA A 1 114 ? -0.482 -8.134 17.384 1.00 82.56 114 ALA A O 1
ATOM 912 N N . HIS A 1 115 ? 0.315 -6.165 16.652 1.00 85.19 115 HIS A N 1
ATOM 913 C CA . HIS A 1 115 ? -0.568 -5.321 17.453 1.00 85.19 115 HIS A CA 1
ATOM 914 C C . HIS A 1 115 ? -2.030 -5.463 17.004 1.00 85.19 115 HIS A C 1
ATOM 916 O O . HIS A 1 115 ? -2.891 -5.802 17.816 1.00 85.19 115 HIS A O 1
ATOM 922 N N . LEU A 1 116 ? -2.309 -5.297 15.707 1.00 86.88 116 LEU A N 1
ATOM 923 C CA . LEU A 1 116 ? -3.663 -5.399 15.160 1.00 86.88 116 LEU A CA 1
ATOM 924 C C . LEU A 1 116 ? -4.274 -6.790 15.371 1.00 86.88 116 LEU A C 1
ATOM 926 O O . LEU A 1 116 ? -5.451 -6.890 15.711 1.00 86.88 116 LEU A O 1
ATOM 930 N N . GLU A 1 117 ? -3.500 -7.866 15.212 1.00 86.69 117 GLU A N 1
ATOM 931 C CA . GLU A 1 117 ? -3.984 -9.228 15.459 1.00 86.69 117 GLU A CA 1
ATOM 932 C C . GLU A 1 117 ? -4.313 -9.463 16.941 1.00 86.69 117 GLU A C 1
ATOM 934 O O . GLU A 1 117 ? -5.309 -10.112 17.268 1.00 86.69 117 GLU A O 1
ATOM 939 N N . ARG A 1 118 ? -3.518 -8.894 17.855 1.00 88.06 118 ARG A N 1
ATOM 940 C CA . ARG A 1 118 ? -3.763 -8.980 19.300 1.00 88.06 118 ARG A CA 1
ATOM 941 C C . ARG A 1 118 ? -5.070 -8.292 19.699 1.00 88.06 118 ARG A C 1
ATOM 943 O O . ARG A 1 118 ? -5.852 -8.877 20.446 1.00 88.06 118 ARG A O 1
ATOM 950 N N . GLU A 1 119 ? -5.322 -7.096 19.172 1.00 90.25 119 GLU A N 1
ATOM 951 C CA . GLU A 1 119 ? -6.491 -6.276 19.526 1.00 90.25 119 GLU A CA 1
ATOM 952 C C . GLU A 1 119 ? -7.771 -6.685 18.776 1.00 90.25 119 GLU A C 1
ATOM 954 O O . GLU A 1 119 ? -8.880 -6.641 19.316 1.00 90.25 119 GLU A O 1
ATOM 959 N N . HIS A 1 120 ? -7.647 -7.121 17.520 1.00 88.75 120 HIS A N 1
ATOM 960 C CA . HIS A 1 120 ? -8.788 -7.386 16.636 1.00 88.75 120 HIS A CA 1
ATOM 961 C C . HIS A 1 120 ? -8.993 -8.869 16.299 1.00 88.75 120 HIS A C 1
ATOM 963 O O . HIS A 1 120 ? -9.954 -9.225 15.601 1.00 88.75 120 HIS A O 1
ATOM 969 N N . GLY A 1 121 ? -8.150 -9.738 16.857 1.00 87.94 121 GLY A N 1
ATOM 970 C CA . GLY A 1 121 ? -8.132 -11.175 16.616 1.00 87.94 121 GLY A CA 1
ATOM 971 C C . GLY A 1 121 ? -7.560 -11.548 15.247 1.00 87.94 121 GLY A C 1
ATOM 972 O O . GLY A 1 121 ? -6.995 -10.696 14.565 1.00 87.94 121 GLY A O 1
ATOM 973 N N . PRO A 1 122 ? -7.745 -12.814 14.822 1.00 85.56 122 PRO A N 1
ATOM 974 C CA . PRO A 1 122 ? -7.149 -13.327 13.594 1.00 85.56 122 PRO A CA 1
ATOM 975 C C . PRO A 1 122 ? -7.471 -12.444 12.390 1.00 85.56 122 PRO A C 1
ATOM 977 O O . PRO A 1 122 ? -8.645 -12.224 12.064 1.00 85.56 122 PRO A O 1
ATOM 980 N N . LEU A 1 123 ? -6.419 -11.953 11.743 1.00 84.56 123 LEU A N 1
ATOM 981 C CA . LEU 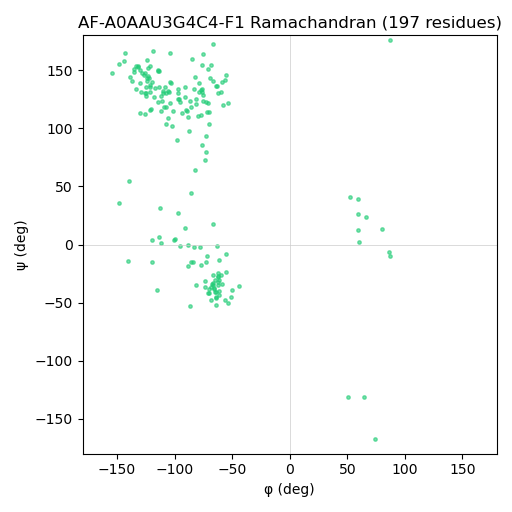A 1 123 ? -6.524 -11.046 10.609 1.00 84.56 123 LEU A CA 1
ATOM 982 C C . LEU A 1 123 ? -6.868 -11.829 9.341 1.00 84.56 123 LEU A C 1
ATOM 984 O O . LEU A 1 123 ? -6.348 -12.917 9.086 1.00 84.56 123 LEU A O 1
ATOM 988 N N . ARG A 1 124 ? -7.757 -11.269 8.524 1.00 84.75 124 ARG A N 1
ATOM 989 C CA . ARG A 1 124 ? -8.123 -11.814 7.212 1.00 84.75 124 ARG A CA 1
ATOM 990 C C . ARG A 1 124 ? -7.831 -10.788 6.137 1.00 84.75 124 ARG A C 1
ATOM 992 O O . ARG A 1 124 ? -7.874 -9.593 6.396 1.00 84.75 124 ARG A O 1
ATOM 999 N N . TRP A 1 125 ? -7.591 -11.257 4.921 1.00 82.44 125 TRP A N 1
ATOM 1000 C CA . TRP A 1 125 ? -7.348 -10.391 3.777 1.00 82.44 125 TRP A CA 1
ATOM 1001 C C . TRP A 1 125 ? -8.331 -10.692 2.662 1.00 82.44 125 TRP A C 1
ATOM 1003 O O . TRP A 1 125 ? -8.633 -11.849 2.373 1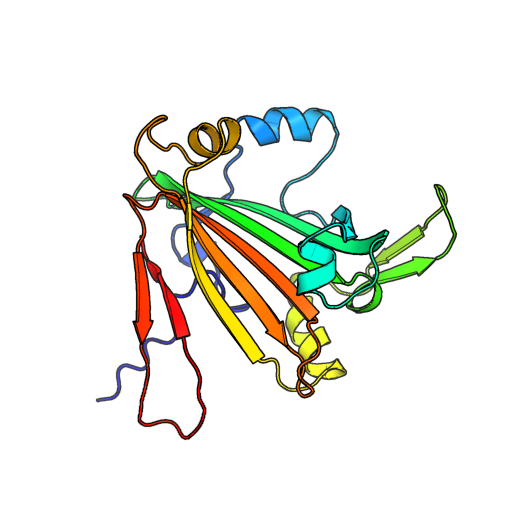.00 82.44 125 TRP A O 1
ATOM 1013 N N . THR A 1 126 ? -8.790 -9.630 2.015 1.00 84.50 126 THR A N 1
ATOM 1014 C CA . THR A 1 126 ? -9.546 -9.708 0.766 1.00 84.50 126 THR A CA 1
ATOM 1015 C C . THR A 1 126 ? -8.739 -9.000 -0.300 1.00 84.50 126 THR A C 1
ATOM 1017 O O . THR A 1 126 ? -8.353 -7.851 -0.095 1.00 84.50 126 THR A O 1
ATOM 1020 N N . THR A 1 127 ? -8.488 -9.670 -1.420 1.00 83.38 127 THR A N 1
ATOM 1021 C CA . THR A 1 127 ? -7.678 -9.130 -2.515 1.00 83.38 127 THR A CA 1
ATOM 1022 C C . THR A 1 127 ? -8.534 -9.002 -3.764 1.00 83.38 127 THR A C 1
ATOM 1024 O O . THR A 1 127 ? -9.261 -9.926 -4.122 1.00 83.38 127 THR A O 1
ATOM 1027 N N . SER A 1 128 ? -8.430 -7.867 -4.443 1.00 85.69 128 SER A N 1
ATOM 1028 C CA . SER A 1 128 ? -9.005 -7.648 -5.767 1.00 85.69 128 SER A CA 1
ATOM 1029 C C . SER A 1 128 ? -7.924 -7.158 -6.716 1.00 85.69 128 SER A C 1
ATOM 1031 O O . SER A 1 128 ? -7.004 -6.447 -6.314 1.00 85.69 128 SER A O 1
ATOM 1033 N N . VAL A 1 129 ? -8.027 -7.566 -7.974 1.00 88.50 129 VAL A N 1
ATOM 1034 C CA . VAL A 1 129 ? -7.062 -7.237 -9.020 1.00 88.50 129 VAL A CA 1
ATOM 1035 C C . VAL A 1 129 ? -7.843 -6.702 -10.201 1.00 88.50 129 VAL A C 1
ATOM 1037 O O . VAL A 1 129 ? -8.837 -7.302 -10.610 1.00 88.50 129 VAL A O 1
ATOM 1040 N N . HIS A 1 130 ? -7.410 -5.573 -10.738 1.00 91.00 130 HIS A N 1
ATOM 1041 C CA . HIS A 1 130 ? -7.973 -5.013 -11.957 1.00 91.00 130 HIS A CA 1
ATOM 1042 C C . HIS A 1 130 ? -6.877 -4.353 -12.784 1.00 91.00 130 HIS A C 1
ATOM 1044 O O . HIS A 1 130 ? -5.825 -3.991 -12.265 1.00 91.00 130 HIS A O 1
ATOM 1050 N N . ALA A 1 131 ? -7.134 -4.218 -14.080 1.00 92.50 131 ALA A N 1
ATOM 1051 C CA . ALA A 1 131 ? -6.278 -3.473 -14.986 1.00 92.50 131 ALA A CA 1
ATOM 1052 C C . ALA A 1 131 ? -6.921 -2.117 -15.294 1.00 92.50 131 ALA A C 1
ATOM 1054 O O . ALA A 1 131 ? -8.135 -2.038 -15.497 1.00 92.50 131 ALA A O 1
ATOM 1055 N N . GLN A 1 132 ? -6.117 -1.061 -15.357 1.00 92.00 132 GLN A N 1
ATOM 1056 C CA . GLN A 1 132 ? -6.547 0.264 -15.810 1.00 92.00 132 GLN A CA 1
ATOM 1057 C C . GLN A 1 132 ? -5.439 0.951 -16.609 1.00 92.00 132 GLN A C 1
ATOM 1059 O O . GLN A 1 132 ? -4.287 0.535 -16.556 1.00 92.00 132 GLN A O 1
ATOM 1064 N N . MET A 1 133 ? -5.761 2.013 -17.346 1.00 92.44 133 MET A N 1
ATOM 1065 C CA . MET A 1 133 ? -4.722 2.845 -17.960 1.00 92.44 133 MET A CA 1
ATOM 1066 C C . MET A 1 133 ? -4.077 3.745 -16.892 1.00 92.44 133 MET A C 1
ATOM 1068 O O . MET A 1 133 ? -4.819 4.330 -16.099 1.00 92.44 133 MET A O 1
ATOM 1072 N N . PRO A 1 134 ? -2.734 3.854 -16.841 1.00 88.06 134 PRO A N 1
ATOM 1073 C CA . PRO A 1 134 ? -2.053 4.703 -15.867 1.00 88.06 134 PRO A CA 1
ATOM 1074 C C . PRO A 1 134 ? -2.306 6.193 -16.137 1.00 88.06 134 PRO A C 1
ATOM 1076 O O . PRO A 1 134 ? -2.541 6.608 -17.275 1.00 88.06 134 PRO A O 1
ATOM 1079 N N . TYR A 1 135 ? -2.209 7.010 -15.087 1.00 82.56 135 TYR A N 1
ATOM 1080 C CA . TYR A 1 135 ? -2.092 8.462 -15.229 1.00 82.56 135 TYR A CA 1
ATOM 1081 C C . TYR A 1 135 ? -0.672 8.844 -15.684 1.00 82.56 135 TYR A C 1
ATOM 1083 O O . TYR A 1 135 ? 0.254 8.040 -15.579 1.00 82.56 135 TYR A O 1
ATOM 1091 N N . ILE A 1 136 ? -0.498 10.077 -16.179 1.00 77.62 136 ILE A N 1
ATOM 1092 C CA . ILE A 1 136 ? 0.772 10.569 -16.754 1.00 77.62 136 ILE A CA 1
ATOM 1093 C C . ILE A 1 136 ? 1.945 10.377 -15.778 1.00 77.62 136 ILE A C 1
ATOM 1095 O O . ILE A 1 136 ? 2.949 9.778 -16.130 1.00 77.62 136 ILE A O 1
ATOM 1099 N N . GLU A 1 137 ? 1.802 10.803 -14.526 1.00 81.94 137 GLU A N 1
ATOM 1100 C CA . GLU A 1 137 ? 2.882 10.692 -13.532 1.00 81.94 137 GLU A CA 1
ATOM 1101 C C . GLU A 1 137 ? 3.234 9.226 -13.207 1.00 81.94 137 GLU A C 1
ATOM 1103 O O . GLU A 1 137 ? 4.385 8.883 -12.943 1.00 81.94 137 GLU A O 1
ATOM 1108 N N . THR A 1 138 ? 2.249 8.326 -13.286 1.00 85.56 138 THR A N 1
ATOM 1109 C CA . THR A 1 138 ? 2.409 6.915 -12.917 1.00 85.56 138 THR A CA 1
ATOM 1110 C C . THR A 1 138 ? 3.297 6.148 -13.896 1.00 85.56 138 THR A C 1
ATOM 1112 O O . THR A 1 138 ? 4.074 5.298 -13.458 1.00 85.56 138 THR A O 1
ATOM 1115 N N . TYR A 1 139 ? 3.214 6.420 -15.206 1.00 88.12 139 TYR A N 1
ATOM 1116 C CA . TYR A 1 139 ? 4.033 5.679 -16.175 1.00 88.12 139 TYR A CA 1
ATOM 1117 C C . TYR A 1 139 ? 5.522 6.023 -16.022 1.00 88.12 139 TYR A C 1
ATOM 1119 O O . TYR A 1 139 ? 6.364 5.133 -16.135 1.00 88.12 139 TYR A O 1
ATOM 1127 N N . GLU A 1 140 ? 5.856 7.282 -15.718 1.00 89.62 140 GLU A N 1
ATOM 1128 C CA . GLU A 1 140 ? 7.245 7.726 -15.544 1.00 89.62 140 GLU A CA 1
ATOM 1129 C C . GLU A 1 140 ? 7.872 7.109 -14.295 1.00 89.62 140 GLU A C 1
ATOM 1131 O O . GLU A 1 140 ? 8.961 6.526 -14.357 1.00 89.62 140 GLU A O 1
ATOM 1136 N N . ASP A 1 141 ? 7.153 7.166 -13.174 1.00 91.81 141 ASP A N 1
ATOM 1137 C CA . ASP A 1 141 ? 7.626 6.621 -11.906 1.00 91.81 141 ASP A CA 1
ATOM 1138 C C . ASP A 1 141 ? 7.865 5.106 -11.997 1.00 91.81 141 ASP A C 1
ATOM 1140 O O . ASP A 1 141 ? 8.912 4.599 -11.572 1.00 91.81 141 ASP A O 1
ATOM 1144 N N . LEU A 1 142 ? 6.933 4.379 -12.625 1.00 93.25 142 LEU A N 1
ATOM 1145 C CA . LEU A 1 142 ? 7.007 2.925 -12.790 1.00 93.25 142 LEU A CA 1
ATOM 1146 C C . LEU A 1 142 ? 7.871 2.483 -13.985 1.00 93.25 142 LEU A C 1
ATOM 1148 O O . LEU A 1 142 ? 8.073 1.283 -14.196 1.00 93.25 142 LEU A O 1
ATOM 1152 N N . GLY A 1 143 ? 8.419 3.431 -14.752 1.00 90.31 143 GLY A N 1
ATOM 1153 C CA . GLY A 1 143 ? 9.241 3.155 -15.931 1.00 90.31 143 GLY A CA 1
ATOM 1154 C C . GLY A 1 143 ? 8.492 2.347 -16.991 1.00 90.31 143 GLY A C 1
ATOM 1155 O O . GLY A 1 143 ? 9.056 1.409 -17.559 1.00 90.31 143 GLY A O 1
ATOM 1156 N N . MET A 1 144 ? 7.211 2.647 -17.180 1.00 92.06 144 MET A N 1
ATOM 1157 C CA . MET A 1 144 ? 6.326 2.048 -18.176 1.00 92.06 144 MET A CA 1
ATOM 1158 C C . MET A 1 144 ? 6.468 2.764 -19.520 1.00 92.06 144 MET A C 1
ATOM 1160 O O . MET A 1 144 ? 6.891 3.919 -19.582 1.00 92.06 144 MET A O 1
ATOM 1164 N N . GLU A 1 145 ? 6.055 2.095 -20.595 1.00 88.75 145 GLU A N 1
ATOM 1165 C CA . GLU A 1 145 ? 5.823 2.788 -21.862 1.00 88.75 145 GLU A CA 1
ATOM 1166 C C . GLU A 1 145 ? 4.668 3.797 -21.699 1.00 88.75 145 GLU A C 1
ATOM 1168 O O . GLU A 1 145 ? 3.640 3.446 -21.109 1.00 88.75 145 GLU A O 1
ATOM 1173 N N . PRO A 1 146 ? 4.786 5.031 -22.228 1.00 81.56 146 PRO A N 1
ATOM 1174 C CA . PRO A 1 146 ? 3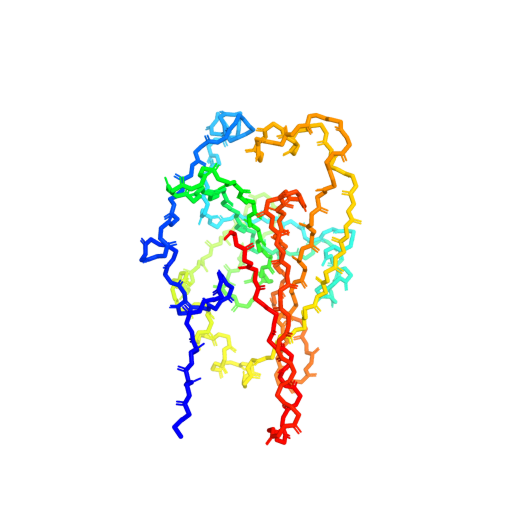.794 6.086 -21.997 1.00 81.56 146 PRO A CA 1
ATOM 1175 C C . PRO A 1 146 ? 2.390 5.772 -22.532 1.00 81.56 146 PRO A C 1
ATOM 1177 O O . PRO A 1 146 ? 1.402 6.349 -22.081 1.00 81.56 146 PRO A O 1
ATOM 1180 N N . ILE A 1 147 ? 2.286 4.896 -23.537 1.00 84.44 147 ILE A N 1
ATOM 1181 C CA . ILE A 1 147 ? 1.034 4.592 -24.233 1.00 84.44 147 ILE A CA 1
ATOM 1182 C C . ILE A 1 147 ? 0.884 3.081 -24.381 1.00 84.44 147 ILE A C 1
ATOM 1184 O O . ILE A 1 147 ? 1.790 2.396 -24.842 1.00 84.44 147 ILE A O 1
ATOM 1188 N N . GLY A 1 148 ? -0.311 2.578 -24.073 1.00 84.81 148 GLY A N 1
ATOM 1189 C CA . GLY A 1 148 ? -0.724 1.212 -24.405 1.00 84.81 148 GLY A CA 1
ATOM 1190 C C . GLY A 1 148 ? -0.352 0.143 -23.379 1.00 84.81 148 GLY A C 1
ATOM 1191 O O . GLY A 1 148 ? -0.880 -0.962 -23.477 1.00 84.81 148 GLY A O 1
ATOM 1192 N N . THR A 1 149 ? 0.467 0.463 -22.374 1.00 92.06 149 THR A N 1
ATOM 1193 C CA . THR A 1 149 ? 0.752 -0.459 -21.267 1.00 92.06 149 THR A CA 1
ATOM 1194 C C . THR A 1 149 ? -0.265 -0.269 -20.139 1.00 92.06 149 THR A C 1
ATOM 1196 O O . THR A 1 149 ? -0.300 0.803 -19.526 1.00 92.06 149 THR A O 1
ATOM 1199 N N . PRO A 1 150 ? -1.104 -1.277 -19.836 1.00 93.56 150 PRO A N 1
ATOM 1200 C CA . PRO A 1 150 ? -2.019 -1.199 -18.709 1.00 93.56 150 PRO A CA 1
ATOM 1201 C C . PRO A 1 150 ? -1.257 -1.290 -17.386 1.00 93.56 150 PRO A C 1
ATOM 1203 O O . PRO A 1 150 ? -0.224 -1.947 -17.275 1.00 93.56 150 PRO A O 1
ATOM 1206 N N . LEU A 1 151 ? -1.810 -0.661 -16.362 1.00 94.19 151 LEU A N 1
ATOM 1207 C CA . LEU A 1 151 ? -1.410 -0.808 -14.976 1.00 94.19 151 LEU A CA 1
ATOM 1208 C C . LEU A 1 151 ? -2.236 -1.920 -14.327 1.00 94.19 151 LEU A C 1
ATOM 1210 O O . LEU A 1 151 ? -3.467 -1.880 -14.371 1.00 94.19 151 LEU A O 1
ATOM 1214 N N . LEU A 1 152 ? -1.571 -2.890 -13.707 1.00 93.94 152 LEU A N 1
ATOM 1215 C CA . LEU A 1 152 ? -2.194 -3.818 -12.771 1.00 93.94 152 LEU A CA 1
ATOM 1216 C C . LEU A 1 152 ? -2.302 -3.143 -11.408 1.00 93.94 152 LEU A C 1
ATOM 1218 O O . LEU A 1 152 ? -1.295 -2.764 -10.816 1.00 93.94 152 LEU A O 1
ATOM 1222 N N . VAL A 1 153 ? -3.533 -3.029 -10.920 1.00 92.75 153 VAL A N 1
ATOM 1223 C CA . VAL A 1 153 ? -3.854 -2.452 -9.618 1.00 92.75 153 VAL A CA 1
ATOM 1224 C C . VAL A 1 153 ? -4.379 -3.552 -8.715 1.00 92.75 153 VAL A C 1
ATOM 1226 O O . VAL A 1 153 ? -5.441 -4.146 -8.949 1.00 92.75 153 VAL A O 1
ATOM 1229 N N . ILE A 1 154 ? -3.621 -3.822 -7.662 1.00 90.69 154 ILE A N 1
ATOM 1230 C CA . ILE A 1 154 ? -3.917 -4.857 -6.680 1.00 90.69 154 ILE A CA 1
ATOM 1231 C C . ILE A 1 154 ? -4.325 -4.158 -5.397 1.00 90.69 154 ILE A C 1
ATOM 1233 O O . ILE A 1 154 ? -3.551 -3.424 -4.791 1.00 90.69 154 ILE A O 1
ATOM 1237 N N . ARG A 1 155 ? -5.558 -4.406 -4.975 1.00 90.44 155 ARG A N 1
ATOM 1238 C CA . ARG A 1 155 ? -6.149 -3.822 -3.775 1.00 90.44 155 ARG A CA 1
ATOM 1239 C C . ARG A 1 155 ? -6.356 -4.892 -2.735 1.00 90.44 155 ARG A C 1
ATOM 1241 O O . ARG A 1 155 ? -7.010 -5.898 -3.016 1.00 90.44 155 ARG A O 1
ATOM 1248 N N . ARG A 1 156 ? -5.859 -4.649 -1.530 1.00 87.25 156 ARG A N 1
ATOM 1249 C CA . ARG A 1 156 ? -6.034 -5.532 -0.382 1.00 87.25 156 ARG A CA 1
ATOM 1250 C C . ARG A 1 156 ? -6.725 -4.794 0.739 1.00 87.25 156 ARG A C 1
ATOM 1252 O O . ARG A 1 156 ? -6.402 -3.649 1.034 1.00 87.25 156 ARG A O 1
ATOM 1259 N N . ILE A 1 157 ? -7.668 -5.475 1.366 1.00 90.31 157 ILE A N 1
ATOM 1260 C CA . ILE A 1 157 ? -8.358 -4.979 2.547 1.00 90.31 157 ILE A CA 1
ATOM 1261 C C . ILE A 1 157 ? -8.096 -5.974 3.665 1.00 90.31 157 ILE A C 1
ATOM 1263 O O . ILE A 1 157 ? -8.508 -7.137 3.566 1.00 90.31 157 ILE A O 1
ATOM 1267 N N . MET A 1 158 ? -7.407 -5.515 4.707 1.00 88.19 158 MET A N 1
ATOM 1268 C CA . MET A 1 158 ? -7.273 -6.250 5.956 1.00 88.19 158 MET A CA 1
ATOM 1269 C C . MET A 1 158 ? -8.571 -6.122 6.742 1.00 88.19 158 MET A C 1
ATOM 1271 O O . MET A 1 158 ? -9.075 -5.021 6.958 1.00 88.19 158 MET A O 1
ATOM 1275 N N . LEU A 1 159 ? -9.082 -7.251 7.211 1.00 88.69 159 LEU A N 1
ATOM 1276 C CA . LEU A 1 159 ? -10.300 -7.359 7.991 1.00 88.69 159 LEU A CA 1
ATOM 1277 C C . LEU A 1 159 ? -9.994 -7.956 9.365 1.00 88.69 159 LEU A C 1
ATOM 1279 O O . LEU A 1 159 ? -9.247 -8.929 9.484 1.00 88.69 159 LEU A O 1
ATOM 1283 N N . SER A 1 160 ? -10.643 -7.416 10.394 1.00 90.31 160 SER A N 1
ATOM 1284 C CA . SER A 1 160 ? -10.685 -8.032 11.721 1.00 90.31 160 SER A CA 1
ATOM 1285 C C . SER A 1 160 ? -11.454 -9.355 11.714 1.00 90.31 160 SER A C 1
ATOM 1287 O O . SER A 1 160 ? -12.189 -9.672 10.771 1.00 90.31 160 SER A O 1
ATOM 1289 N N . ARG A 1 161 ? -11.424 -10.077 12.844 1.00 90.44 161 ARG A N 1
ATOM 1290 C CA . ARG A 1 161 ? -12.252 -11.279 13.054 1.00 90.44 161 ARG A CA 1
ATOM 1291 C C . ARG A 1 161 ? -13.758 -11.045 12.852 1.00 90.44 161 ARG A C 1
ATOM 1293 O O . ARG A 1 161 ? -14.497 -11.992 12.596 1.00 90.44 161 ARG A O 1
ATOM 1300 N N . HIS A 1 162 ? -14.214 -9.797 12.990 1.00 91.25 162 HIS A N 1
ATOM 1301 C CA . HIS A 1 162 ? -15.611 -9.384 12.831 1.00 91.25 162 HIS A CA 1
ATOM 1302 C C . HIS A 1 162 ? -15.907 -8.759 11.458 1.00 91.25 162 HIS A C 1
ATOM 1304 O O . HIS A 1 162 ? -17.016 -8.283 11.239 1.00 91.25 162 HIS A O 1
ATOM 1310 N N . GLY A 1 163 ? -14.937 -8.741 10.538 1.00 88.12 163 GLY A N 1
ATOM 1311 C CA . GLY A 1 163 ? -15.109 -8.172 9.201 1.00 88.12 163 GLY A CA 1
ATOM 1312 C C . GLY A 1 163 ? -14.991 -6.648 9.134 1.00 88.12 163 GLY A C 1
ATOM 1313 O O . GLY A 1 163 ? -15.360 -6.067 8.120 1.00 88.12 163 GLY A O 1
ATOM 1314 N N . ARG A 1 164 ? -14.481 -5.984 10.183 1.00 92.06 164 ARG A N 1
ATOM 1315 C CA . ARG A 1 164 ? -14.182 -4.540 10.139 1.00 92.06 164 ARG A CA 1
ATOM 1316 C C . ARG A 1 164 ? -12.903 -4.313 9.318 1.00 92.06 164 ARG A C 1
ATOM 1318 O O . ARG A 1 164 ? -11.905 -4.942 9.670 1.00 92.06 164 ARG A O 1
ATOM 1325 N N . PRO A 1 165 ? -12.892 -3.419 8.313 1.00 93.31 165 PRO A N 1
ATOM 1326 C CA . PRO A 1 165 ? -11.663 -2.985 7.651 1.00 93.31 165 PRO A CA 1
ATOM 1327 C C . PRO A 1 165 ? -10.686 -2.324 8.630 1.00 93.31 165 PRO A C 1
ATOM 1329 O O . PRO A 1 165 ? -11.084 -1.464 9.415 1.00 93.31 165 PRO A O 1
ATOM 1332 N N . LEU A 1 166 ? -9.422 -2.745 8.592 1.00 90.88 166 LEU A N 1
ATOM 1333 C CA . LEU A 1 166 ? -8.339 -2.230 9.441 1.00 90.88 166 LEU A CA 1
ATOM 1334 C C . LEU A 1 166 ? -7.259 -1.520 8.618 1.00 90.88 166 LEU A C 1
ATOM 1336 O O . LEU A 1 166 ? -6.760 -0.471 9.019 1.00 90.88 166 LEU A O 1
ATOM 1340 N N . GLU A 1 167 ? -6.945 -2.069 7.446 1.00 89.81 167 GLU A N 1
ATOM 1341 C CA . GLU A 1 167 ? -5.992 -1.505 6.494 1.00 89.81 167 GLU A CA 1
ATOM 1342 C C . GLU A 1 167 ? -6.526 -1.645 5.070 1.00 89.81 167 GLU A C 1
ATOM 1344 O O . GLU A 1 167 ? -7.132 -2.660 4.713 1.00 89.81 167 GLU A O 1
ATOM 1349 N N . PHE A 1 168 ? -6.241 -0.637 4.253 1.00 91.06 168 PHE A N 1
ATOM 1350 C CA . PHE A 1 168 ? -6.330 -0.701 2.805 1.00 91.06 168 PHE A CA 1
ATOM 1351 C C . PHE A 1 168 ? -4.937 -0.548 2.187 1.00 91.06 168 PHE A C 1
ATOM 1353 O O . PHE A 1 168 ? -4.281 0.469 2.399 1.00 91.06 168 PHE A O 1
ATOM 1360 N N . THR A 1 169 ? -4.509 -1.531 1.401 1.00 89.50 169 THR A N 1
ATOM 1361 C CA . THR A 1 169 ? -3.244 -1.513 0.654 1.00 89.50 169 THR A CA 1
ATOM 1362 C C . THR A 1 169 ? -3.544 -1.482 -0.843 1.00 89.50 169 THR A C 1
ATOM 1364 O O . THR A 1 169 ? -4.384 -2.248 -1.322 1.00 89.50 169 THR A O 1
ATOM 1367 N N . GLU A 1 170 ? -2.839 -0.642 -1.593 1.00 90.81 170 GLU A N 1
ATOM 1368 C CA . GLU A 1 170 ? -2.882 -0.599 -3.055 1.00 90.81 170 GLU A CA 1
ATOM 1369 C C . GLU A 1 170 ? -1.468 -0.762 -3.615 1.00 90.81 170 GLU A C 1
ATOM 1371 O O . GLU A 1 170 ? -0.511 -0.178 -3.103 1.00 90.81 170 GLU A O 1
ATOM 1376 N N . ILE A 1 171 ? -1.342 -1.597 -4.644 1.00 90.50 171 ILE A N 1
ATOM 1377 C CA . ILE A 1 171 ? -0.095 -1.831 -5.365 1.00 90.50 171 ILE A CA 1
ATOM 1378 C C . ILE A 1 171 ? -0.355 -1.574 -6.833 1.00 90.50 171 ILE A C 1
ATOM 1380 O O . ILE A 1 171 ? -1.268 -2.165 -7.417 1.00 90.50 171 ILE A O 1
ATOM 1384 N N . ASP A 1 172 ? 0.517 -0.775 -7.415 1.00 94.19 172 ASP A N 1
ATOM 1385 C CA . ASP A 1 172 ? 0.517 -0.450 -8.824 1.00 94.19 172 ASP A CA 1
ATOM 1386 C C . ASP A 1 172 ? 1.737 -1.103 -9.475 1.00 94.19 172 ASP A C 1
ATOM 1388 O O . ASP A 1 172 ? 2.879 -0.883 -9.056 1.00 94.19 172 ASP A O 1
ATOM 1392 N N . ALA A 1 173 ? 1.494 -1.920 -10.498 1.00 93.50 173 ALA A N 1
ATOM 1393 C CA . ALA A 1 173 ? 2.529 -2.646 -11.221 1.00 93.50 173 ALA A CA 1
ATOM 1394 C C . ALA A 1 173 ? 2.295 -2.594 -12.745 1.00 93.50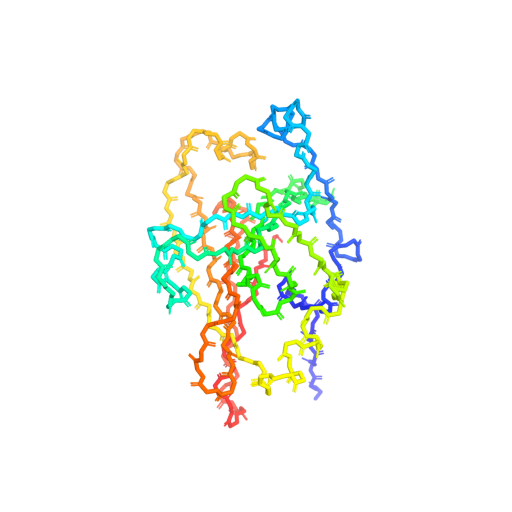 173 ALA A C 1
ATOM 1396 O O . ALA A 1 173 ? 1.154 -2.716 -13.194 1.00 93.50 173 ALA A O 1
ATOM 1397 N N . PRO A 1 174 ? 3.343 -2.445 -13.574 1.00 94.56 174 PRO A N 1
ATOM 1398 C CA . PRO A 1 174 ? 3.231 -2.527 -15.032 1.00 94.56 174 PRO A CA 1
ATOM 1399 C C . PRO A 1 174 ? 2.657 -3.871 -15.515 1.00 94.56 174 PRO A C 1
ATOM 1401 O O . PRO A 1 174 ? 3.236 -4.929 -15.279 1.00 94.56 174 PRO A O 1
ATOM 1404 N N . GLY A 1 175 ? 1.530 -3.862 -16.225 1.00 91.75 175 GLY A N 1
ATOM 1405 C CA . GLY A 1 175 ? 0.855 -5.092 -16.659 1.00 91.75 175 GLY A CA 1
ATOM 1406 C C . GLY A 1 175 ? 1.558 -5.870 -17.774 1.00 91.75 175 GLY A C 1
ATOM 1407 O O . GLY A 1 175 ? 1.169 -6.994 -18.065 1.00 91.75 175 GLY A O 1
ATOM 1408 N N . ASP A 1 176 ? 2.586 -5.294 -18.394 1.00 90.50 176 ASP A N 1
ATOM 1409 C CA . ASP A 1 176 ? 3.473 -5.954 -19.358 1.00 90.50 176 ASP A CA 1
ATOM 1410 C C . ASP A 1 176 ? 4.619 -6.737 -18.694 1.00 90.50 176 ASP A C 1
ATOM 1412 O O . ASP A 1 176 ? 5.279 -7.535 -19.358 1.00 90.50 176 ASP A O 1
ATOM 1416 N N . ARG A 1 177 ? 4.874 -6.503 -17.400 1.00 91.31 177 ARG A N 1
ATOM 1417 C CA . ARG A 1 177 ? 6.003 -7.090 -16.652 1.00 91.31 177 ARG A CA 1
ATOM 1418 C C . ARG A 1 177 ? 5.575 -7.941 -15.469 1.00 91.31 177 ARG A C 1
ATOM 1420 O O . ARG A 1 177 ? 6.405 -8.651 -14.919 1.00 91.31 177 ARG A O 1
ATOM 1427 N N . PHE A 1 178 ? 4.321 -7.831 -15.057 1.00 88.75 178 PHE A N 1
ATOM 1428 C CA . PHE A 1 178 ? 3.816 -8.485 -13.864 1.00 88.75 178 PHE A CA 1
ATOM 1429 C C . PHE A 1 178 ? 2.587 -9.323 -14.181 1.00 88.75 178 PHE A C 1
ATOM 1431 O O . PHE A 1 178 ? 1.759 -8.957 -15.013 1.00 88.75 178 PHE A O 1
ATOM 1438 N N . GLU A 1 179 ? 2.435 -10.418 -13.447 1.00 83.69 179 GLU A N 1
ATOM 1439 C CA . GLU A 1 179 ? 1.209 -11.207 -13.417 1.00 83.69 179 GLU A CA 1
ATOM 1440 C C . GLU A 1 179 ? 0.785 -11.468 -11.970 1.00 83.69 179 GLU A C 1
ATOM 1442 O O . GLU A 1 179 ? 1.618 -11.569 -11.066 1.00 83.69 179 GLU A O 1
ATOM 1447 N N . VAL A 1 180 ? -0.524 -11.597 -11.741 1.00 77.00 180 VAL A N 1
ATOM 1448 C CA . VAL A 1 180 ? -1.038 -12.081 -10.456 1.00 77.00 180 VAL A CA 1
ATOM 1449 C C . VAL A 1 180 ? -1.426 -13.541 -10.608 1.00 77.00 180 VAL A C 1
ATOM 1451 O O . VAL A 1 180 ? -2.375 -13.871 -11.319 1.00 77.00 180 VAL A O 1
ATOM 1454 N N . ALA A 1 181 ? -0.713 -14.411 -9.903 1.00 70.38 181 ALA A N 1
ATOM 1455 C CA . ALA A 1 181 ? -1.044 -15.821 -9.809 1.00 70.38 181 ALA A CA 1
ATOM 1456 C C . ALA A 1 181 ? -1.839 -16.067 -8.522 1.00 70.38 181 ALA A C 1
ATOM 1458 O O . ALA A 1 181 ? -1.382 -15.733 -7.430 1.00 70.38 181 ALA A O 1
ATOM 1459 N N . ALA A 1 182 ? -3.022 -16.671 -8.634 1.00 63.38 182 ALA A N 1
ATOM 1460 C CA . ALA A 1 182 ? -3.771 -17.156 -7.479 1.00 63.38 182 ALA A CA 1
ATOM 1461 C C . ALA A 1 182 ? -3.719 -18.686 -7.435 1.00 63.38 182 ALA A C 1
ATOM 1463 O O . ALA A 1 182 ? -4.014 -19.347 -8.432 1.00 63.38 182 ALA A O 1
ATOM 1464 N N . VAL A 1 183 ? -3.373 -19.248 -6.276 1.00 48.81 183 VAL A N 1
ATOM 1465 C CA . VAL A 1 183 ? -3.497 -20.689 -6.021 1.00 48.81 183 VAL A CA 1
ATOM 1466 C C . VAL A 1 183 ? -4.685 -20.885 -5.091 1.00 48.81 183 VAL A C 1
ATOM 1468 O O . VAL A 1 183 ? -4.644 -20.511 -3.922 1.00 48.81 183 VAL A O 1
ATOM 1471 N N . SER A 1 184 ? -5.774 -21.444 -5.616 1.00 49.47 184 SER A N 1
ATOM 1472 C CA . SER A 1 184 ? -6.894 -21.896 -4.793 1.00 49.47 184 SER A CA 1
ATOM 1473 C C . SER A 1 184 ? -6.627 -23.329 -4.337 1.00 49.47 184 SER A C 1
ATOM 1475 O O . SER A 1 184 ? -6.897 -24.277 -5.079 1.00 49.47 184 SER A O 1
ATOM 1477 N N . ASP A 1 185 ? -6.112 -23.502 -3.121 1.00 41.69 185 ASP A N 1
ATOM 1478 C CA . ASP A 1 185 ? -6.046 -24.823 -2.495 1.00 41.69 185 ASP A CA 1
ATOM 1479 C C . ASP A 1 185 ? -7.457 -25.252 -2.075 1.00 41.69 185 ASP A C 1
ATOM 1481 O O . ASP A 1 185 ? -7.927 -24.968 -0.975 1.00 41.69 185 ASP A O 1
ATOM 1485 N N . TYR A 1 186 ? -8.137 -25.985 -2.958 1.00 41.03 186 TYR A N 1
ATOM 1486 C CA . TYR A 1 186 ? -9.488 -26.527 -2.741 1.00 41.03 186 TYR A CA 1
ATOM 1487 C C . TYR A 1 186 ? -9.579 -27.545 -1.578 1.00 41.03 186 TYR A C 1
ATOM 1489 O O . TYR A 1 186 ? -10.655 -28.066 -1.300 1.00 41.03 186 TYR A O 1
ATOM 1497 N N . ASN A 1 187 ? -8.461 -27.851 -0.907 1.00 37.25 187 ASN A N 1
ATOM 1498 C CA . ASN A 1 187 ? -8.336 -28.905 0.105 1.00 37.25 187 ASN A CA 1
ATOM 1499 C C . ASN A 1 187 ? -8.060 -28.405 1.531 1.00 37.25 187 ASN A C 1
ATOM 1501 O O . ASN A 1 187 ? -7.845 -29.220 2.428 1.00 37.25 187 ASN A O 1
ATOM 1505 N N . SER A 1 188 ? -8.087 -27.095 1.772 1.00 38.91 188 SER A N 1
ATOM 1506 C CA . SER A 1 188 ? -8.105 -26.567 3.137 1.00 38.91 188 SER A CA 1
ATOM 1507 C C . SER A 1 188 ? -9.513 -26.074 3.456 1.00 38.91 188 SER A C 1
ATOM 1509 O O . SER A 1 188 ? -10.127 -25.367 2.664 1.00 38.91 188 SER A O 1
ATOM 1511 N N . ALA A 1 189 ? -10.059 -26.464 4.608 1.00 38.91 189 ALA A N 1
ATOM 1512 C CA . ALA A 1 189 ? -11.389 -26.060 5.077 1.00 38.91 189 ALA A CA 1
ATOM 1513 C C . ALA A 1 189 ? -11.503 -24.549 5.403 1.00 38.91 189 ALA A C 1
ATOM 1515 O O . ALA A 1 189 ? -12.431 -24.127 6.089 1.00 38.91 189 ALA A O 1
ATOM 1516 N N . GLU A 1 190 ? -10.571 -23.730 4.914 1.00 40.91 190 GLU A N 1
ATOM 1517 C CA . GLU A 1 190 ? -10.564 -22.282 5.035 1.00 40.91 190 GLU A CA 1
ATOM 1518 C C . GLU A 1 190 ? -10.462 -21.664 3.633 1.00 40.91 190 GLU A C 1
ATOM 1520 O O . GLU A 1 190 ? -9.546 -22.006 2.885 1.00 40.91 190 GLU A O 1
ATOM 1525 N N . PRO A 1 191 ? -11.350 -20.731 3.251 1.00 38.00 191 PRO A N 1
ATOM 1526 C CA . PRO A 1 191 ? -11.229 -20.012 1.991 1.00 38.00 191 PRO A CA 1
ATOM 1527 C C . PRO A 1 191 ? -10.079 -19.002 2.101 1.00 38.00 191 PRO A C 1
ATOM 1529 O O . PRO A 1 191 ? -10.291 -17.817 2.344 1.00 38.00 191 PRO A O 1
ATOM 1532 N N . ARG A 1 192 ? -8.837 -19.471 1.964 1.00 46.41 192 ARG A N 1
ATOM 1533 C CA . ARG A 1 192 ? -7.657 -18.617 1.816 1.00 46.41 192 ARG A CA 1
ATOM 1534 C C . ARG A 1 192 ? -7.328 -18.514 0.334 1.00 46.41 192 ARG A C 1
ATOM 1536 O O . ARG A 1 192 ? -6.592 -19.327 -0.210 1.00 46.41 192 ARG A O 1
ATOM 1543 N N . GLY A 1 193 ? -7.908 -17.520 -0.333 1.00 45.25 193 GLY A N 1
ATOM 1544 C CA . GLY A 1 193 ? -7.410 -17.091 -1.636 1.00 45.25 193 GLY A CA 1
ATOM 1545 C C . GLY A 1 193 ? -6.070 -16.391 -1.433 1.00 45.25 193 GLY A C 1
ATOM 1546 O O . GLY A 1 193 ? -6.041 -15.263 -0.948 1.00 45.25 193 GLY A O 1
ATOM 1547 N N . LEU A 1 194 ? -4.969 -17.070 -1.750 1.00 52.00 194 LEU A N 1
ATOM 1548 C CA . LEU A 1 194 ? -3.645 -16.458 -1.809 1.00 52.00 194 LEU A CA 1
ATOM 1549 C C . LEU A 1 194 ? -3.434 -15.947 -3.236 1.00 52.00 194 LEU A C 1
ATOM 1551 O O . LEU A 1 194 ? -3.412 -16.736 -4.181 1.00 52.00 194 LEU A O 1
ATOM 1555 N N . SER A 1 195 ? -3.302 -14.630 -3.380 1.00 48.19 195 SER A N 1
ATOM 1556 C CA . SER A 1 195 ? -2.881 -13.982 -4.622 1.00 48.19 195 SER A CA 1
ATOM 1557 C C . SER A 1 195 ? -1.432 -13.551 -4.453 1.00 48.19 195 SER A C 1
ATOM 1559 O O . SER A 1 195 ? -1.145 -12.785 -3.540 1.00 48.19 195 SER A O 1
ATOM 1561 N N . ALA A 1 196 ? -0.546 -14.026 -5.322 1.00 55.84 196 ALA A N 1
ATOM 1562 C CA . ALA A 1 196 ? 0.860 -13.646 -5.352 1.00 55.84 196 ALA A CA 1
ATOM 1563 C C . ALA A 1 196 ? 1.140 -12.796 -6.596 1.00 55.84 196 ALA A C 1
ATOM 1565 O O . ALA A 1 196 ? 0.737 -13.156 -7.706 1.00 55.84 196 ALA A O 1
ATOM 1566 N N . LEU A 1 197 ? 1.832 -11.672 -6.409 1.00 51.62 197 LEU A N 1
ATOM 1567 C CA . LEU A 1 197 ? 2.336 -10.842 -7.502 1.00 51.62 197 LEU A CA 1
ATOM 1568 C C . LEU A 1 197 ? 3.702 -11.369 -7.950 1.00 51.62 197 LEU A C 1
ATOM 1570 O O . LEU A 1 197 ? 4.619 -11.463 -7.136 1.00 51.62 197 LEU A O 1
ATOM 1574 N N . ARG A 1 198 ? 3.835 -11.698 -9.236 1.00 60.38 198 ARG A N 1
ATOM 1575 C CA . ARG A 1 198 ? 5.066 -12.231 -9.834 1.00 60.38 198 ARG A CA 1
ATOM 1576 C C . ARG A 1 198 ? 5.670 -11.249 -10.830 1.00 60.38 198 ARG A C 1
ATOM 1578 O O . ARG A 1 198 ? 4.936 -10.483 -11.455 1.00 60.38 198 ARG A O 1
ATOM 1585 N N . VAL A 1 199 ? 6.999 -11.298 -10.933 1.00 53.41 199 VAL A N 1
ATOM 1586 C CA . VAL A 1 199 ? 7.867 -10.444 -11.769 1.00 53.41 199 VAL A CA 1
ATOM 1587 C C . VAL A 1 199 ? 8.695 -11.304 -12.700 1.00 53.41 199 VAL A C 1
ATOM 1589 O O . VAL A 1 199 ? 9.171 -12.357 -12.218 1.00 53.41 199 VAL A O 1
#

Nearest PDB structures (foldseek):
  2ikk-assembly1_B  TM=7.490E-01  e=4.221E-05  Bacillus subtilis
  3f8m-assembly1_B  TM=6.213E-01  e=7.127E-06  Mycolicibacterium smegmatis MC2 155
  2ikk-assembly1_A  TM=7.574E-01  e=6.229E-05  Bacillus subtilis
  4rlu-assembly1_A  TM=2.716E-01  e=2.385E-02  Mycobacterium tuberculosis H37Rv
  5hzt-assembly11_K  TM=2.832E-01  e=1.336E-01  Echinophyllia sp. SC22

Radius of gyration: 17.67 Å; Cα contacts (8 Å, |Δi|>4): 357; chains: 1; bounding box: 34×57×45 Å

Foldseek 3Di:
DDPPPVAFAPPDLPHDVVVVQKDFDDFPVVVVVVVVVDDAQDFDWDWQDDVRCVLLVHDTRQIWGKHKTWMARNVVRFIKIKMKTFRLVQFWDWDDDDPPIDIGGPDDPSCSVVSCCVVQNDKDKDKDKDKDQDDQRVCRRRVHDNPDWIKIKMWMFIAGPVRRTGMIMIMIGTPVQKDWDWDQPPPDPDRDTDIHIDD

Solvent-accessible surface area (backbone atoms only — not comparable to full-atom values): 11523 Å² total; per-residue (Å²): 136,85,83,81,78,87,81,69,36,92,81,43,93,86,48,52,52,68,84,66,48,34,40,82,50,89,36,71,70,47,61,60,38,44,78,72,72,50,59,75,66,42,87,38,85,40,63,26,49,71,70,55,9,60,68,48,71,48,61,71,67,41,56,20,36,32,34,37,46,40,35,27,33,72,84,82,65,50,30,35,41,41,37,37,38,32,48,27,83,80,52,31,50,76,45,75,63,85,91,65,52,45,74,49,68,84,56,55,82,91,43,45,64,63,50,50,30,69,79,43,35,67,71,44,75,48,77,48,77,47,75,44,78,62,57,80,71,52,24,63,54,42,68,45,63,91,71,94,52,39,28,32,40,40,38,36,38,34,22,30,64,85,66,49,51,52,34,44,35,43,34,44,33,47,46,89,62,41,51,77,51,68,57,75,62,89,82,51,104,54,95,62,76,48,72,27,69,45,117

Sequence (199 aa):
MILTGWHEDLLNPAYDPAKQHWEHVTVPSEAERAQNKVTPNSALFMTAEGSRADVLAVRRGSVAVYRYAYWQHTKTRARIHLCSYVLADLVTTITGEGADREVDSHVEPEDYYAHLEREHGPLRWTTSVHAQMPYIETYEDLGMEPIGTPLLVIRRIMLSRHGRPLEFTEIDAPGDRFEVAAVSDYNSAEPRGLSALRV

Secondary structure (DSSP, 8-state):
---------TTSTT--TGGGTEEE---HHHHHHHHTTPPTTS-EEEE--HHHHHHTT--TT-EEEEEEEEEEETTT--EEEEEEEEEGGGTEEEESSGGG-EEEE-S-GGGHHHHHHHHH-S-EEEEEEEEEPPPHHHHHHTT--TTT-PEEEEEEEEE-TTS-EEEEEEEEEETTT-EEEEE--TTSSS---EEEEE-

pLDDT: mean 77.38, std 17.12, range [23.52, 94.56]

Mean predicted aligned error: 9.28 Å